Protein AF-A0A8T4ZQQ3-F1 (afdb_monomer_lite)

Sequence (362 aa):
TYKFKYIPIGGVGSDAELHNLTLEWLNQSLVKEERLPKEPTVIFSHHPIWINYIDAFSGEECEKIHAVIRKNLGSEVVANFAGHVHKNKISKEPWFTVVTTDAIYATAENIIRIVKVDAKTKNIDYSTLESVEWEGYSIPYKEYAGSSLAVLQSPGELRIYDEQDRVTGWVNGALRNEIPDSTIYENTIFLLNIRGPYKYEVKGISGGYYILIIANFTRAGDSIAAFTASNITTTENSAHQYIVDWATLSQGEEGVSVKVDSDGDGFFEHVFTSDSELTQSEFLTFTSESEFSALWINLLTILIALAAVIVLTITFIRRKQKVNSSLPWRKLRISVSRISGRLIPKYQASSRLLRFLRERST

Radius of gyration: 37.42 Å; chains: 1; bounding box: 65×75×124 Å

pLDDT: mean 80.8, std 18.41, range [38.12, 98.62]

Structure (mmCIF, N/CA/C/O backbone):
data_AF-A0A8T4ZQQ3-F1
#
_entry.id   AF-A0A8T4ZQQ3-F1
#
loop_
_atom_site.group_PDB
_atom_site.id
_atom_site.type_symbol
_atom_site.label_atom_id
_atom_site.label_alt_id
_atom_site.label_comp_id
_atom_site.label_asym_id
_atom_site.label_entity_id
_atom_site.label_seq_id
_atom_site.pdbx_PDB_ins_code
_atom_site.Cartn_x
_atom_site.Cartn_y
_atom_site.Cartn_z
_atom_site.occupancy
_atom_site.B_iso_or_equiv
_atom_site.auth_seq_id
_atom_site.auth_comp_id
_atom_site.auth_asym_id
_atom_site.auth_atom_id
_atom_site.pdbx_PDB_model_num
ATOM 1 N N . THR A 1 1 ? -29.513 -0.367 20.712 1.00 58.06 1 THR A N 1
ATOM 2 C CA . THR A 1 1 ? -28.688 -0.406 19.491 1.00 58.06 1 THR A CA 1
ATOM 3 C C . THR A 1 1 ? -28.059 0.954 19.298 1.00 58.06 1 THR A C 1
ATOM 5 O O . THR A 1 1 ? -28.744 1.936 19.556 1.00 58.06 1 THR A O 1
ATOM 8 N N . TYR A 1 2 ? -26.772 1.017 18.949 1.00 60.75 2 TYR A N 1
ATOM 9 C CA . TYR A 1 2 ? -26.073 2.275 18.664 1.00 60.75 2 TYR A CA 1
ATOM 10 C C . TYR A 1 2 ? -25.994 2.496 17.156 1.00 60.75 2 TYR A C 1
ATOM 12 O O . TYR A 1 2 ? -25.765 1.544 16.410 1.00 60.75 2 TYR A O 1
ATOM 20 N N . LYS A 1 3 ? -26.131 3.751 16.722 1.00 70.56 3 LYS A N 1
ATOM 21 C CA . LYS A 1 3 ? -25.836 4.162 15.348 1.00 70.56 3 LYS A CA 1
ATOM 22 C C . LYS A 1 3 ? -24.428 4.744 15.306 1.00 70.56 3 LYS A C 1
ATOM 24 O O . LYS A 1 3 ? -24.147 5.724 15.993 1.00 70.56 3 LYS A O 1
ATOM 29 N N . PHE A 1 4 ? -23.554 4.155 14.500 1.00 74.12 4 PHE A N 1
ATOM 30 C CA . PHE A 1 4 ? -22.197 4.655 14.302 1.00 74.12 4 PHE A CA 1
ATOM 31 C C . PHE A 1 4 ? -22.128 5.477 13.018 1.00 74.12 4 PHE A C 1
ATOM 33 O O . PHE A 1 4 ? -22.706 5.100 11.994 1.00 74.12 4 PHE A O 1
ATOM 40 N N . LYS A 1 5 ? -21.462 6.629 13.082 1.00 75.19 5 LYS A N 1
ATOM 41 C CA . LYS A 1 5 ? -21.311 7.545 11.950 1.00 75.19 5 LYS A CA 1
ATOM 42 C C . LYS A 1 5 ? -19.869 7.991 11.838 1.00 75.19 5 LYS A C 1
ATOM 44 O O . LYS A 1 5 ? -19.295 8.402 12.833 1.00 75.19 5 LYS A O 1
ATOM 49 N N . TYR A 1 6 ? -19.312 7.919 10.637 1.00 69.56 6 TYR A N 1
ATOM 50 C CA . TYR A 1 6 ? -17.972 8.404 10.339 1.00 69.56 6 TYR A CA 1
ATOM 51 C C . TYR A 1 6 ? -18.067 9.693 9.524 1.00 69.56 6 TYR A C 1
ATOM 53 O O . TYR A 1 6 ? -18.812 9.737 8.547 1.00 69.56 6 TYR A O 1
ATOM 61 N N . ILE A 1 7 ? -17.345 10.731 9.940 1.00 67.50 7 ILE A N 1
ATOM 62 C CA . ILE A 1 7 ? -17.236 11.992 9.207 1.00 67.50 7 ILE A CA 1
ATOM 63 C C . ILE A 1 7 ? -15.912 11.966 8.434 1.00 67.50 7 ILE A C 1
ATOM 65 O O . ILE A 1 7 ? -14.858 12.046 9.071 1.00 67.50 7 ILE A O 1
ATOM 69 N N . PRO A 1 8 ? -15.937 11.860 7.092 1.00 48.47 8 PRO A N 1
ATOM 70 C CA . PRO A 1 8 ? -14.737 12.051 6.292 1.00 48.47 8 PRO A CA 1
ATOM 71 C C . PRO A 1 8 ? -14.312 13.522 6.363 1.00 48.47 8 PRO A C 1
ATOM 73 O O . PRO A 1 8 ? -15.148 14.421 6.252 1.00 48.47 8 PRO A O 1
ATOM 76 N N . ILE A 1 9 ? -13.017 13.763 6.553 1.00 57.81 9 ILE A N 1
ATOM 77 C CA . ILE A 1 9 ? -12.435 15.107 6.645 1.00 57.81 9 ILE A CA 1
ATOM 78 C C . ILE A 1 9 ? -11.335 15.224 5.589 1.00 57.81 9 ILE A C 1
ATOM 80 O O . ILE A 1 9 ? -10.589 14.269 5.377 1.00 57.81 9 ILE A O 1
ATOM 84 N N . GLY A 1 10 ? -11.251 16.382 4.933 1.00 41.31 10 GLY A N 1
ATOM 85 C CA . GLY A 1 10 ? -10.102 16.782 4.123 1.00 41.31 10 GLY A CA 1
ATOM 86 C C . GLY A 1 10 ? -9.292 17.846 4.866 1.00 41.31 10 GLY A C 1
ATOM 87 O O . GLY A 1 10 ? -9.874 18.788 5.396 1.00 41.31 10 GLY A O 1
ATOM 88 N N . GLY A 1 11 ? -7.969 17.690 4.912 1.00 49.59 11 GLY A N 1
ATOM 89 C CA . GLY A 1 11 ? -7.049 18.601 5.605 1.00 49.59 11 GLY A CA 1
ATOM 90 C C . GLY A 1 11 ? -6.224 17.893 6.683 1.00 49.59 11 GLY A C 1
ATOM 91 O O . GLY A 1 11 ? -6.722 17.017 7.380 1.00 49.59 11 GLY A O 1
ATOM 92 N N . VAL A 1 12 ? -4.943 18.254 6.791 1.00 50.31 12 VAL A N 1
ATOM 93 C CA . VAL A 1 12 ? -3.960 17.677 7.738 1.00 50.31 12 VAL A CA 1
ATOM 94 C C . VAL A 1 12 ? -3.552 18.662 8.851 1.00 50.31 12 VAL A C 1
ATOM 96 O O . VAL A 1 12 ? -2.617 18.390 9.598 1.00 50.31 12 VAL A O 1
ATOM 99 N N . GLY A 1 13 ? -4.242 19.803 8.985 1.00 59.94 13 GLY A N 1
ATOM 100 C CA . GLY A 1 13 ? -3.901 20.885 9.926 1.00 59.94 13 GLY A CA 1
ATOM 101 C C . GLY A 1 13 ? -5.043 21.298 10.864 1.00 59.94 13 GLY A C 1
ATOM 102 O O . GLY A 1 13 ? -6.167 20.833 10.713 1.00 59.94 13 GLY A O 1
ATOM 103 N N . SER A 1 14 ? -4.756 22.208 11.802 1.00 58.28 14 SER A N 1
ATOM 104 C CA . SER A 1 14 ? -5.631 22.691 12.895 1.00 58.28 14 SER A CA 1
ATOM 105 C C . SER A 1 14 ? -6.883 23.482 12.477 1.00 58.28 14 SER A C 1
ATOM 107 O O . SER A 1 14 ? -7.575 24.017 13.336 1.00 58.28 14 SER A O 1
ATOM 109 N N . ASP A 1 15 ? -7.171 23.549 11.178 1.00 65.44 15 ASP A N 1
ATOM 110 C CA . ASP A 1 15 ? -8.279 24.297 10.583 1.00 65.44 15 ASP A CA 1
ATOM 111 C C . ASP A 1 15 ? -9.060 23.390 9.626 1.00 65.44 15 ASP A C 1
ATOM 113 O O . ASP A 1 15 ? -9.265 23.705 8.454 1.00 65.44 15 ASP A O 1
ATOM 117 N N . ALA A 1 16 ? -9.448 22.205 10.100 1.00 77.12 16 AL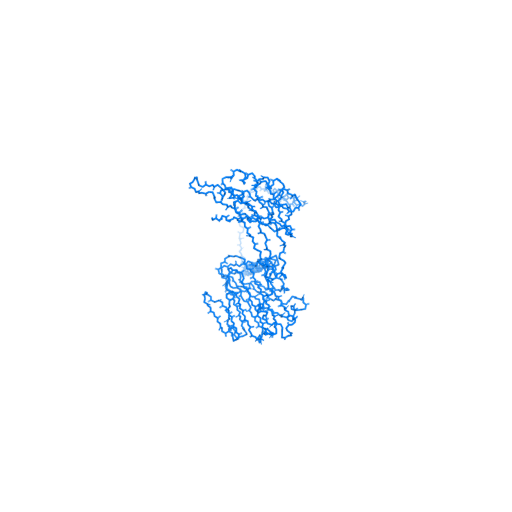A A N 1
ATOM 118 C CA . ALA A 1 16 ? -10.274 21.319 9.293 1.00 77.12 16 ALA A CA 1
ATOM 119 C C . ALA A 1 16 ? -11.602 22.002 8.936 1.00 77.12 16 ALA A C 1
ATOM 121 O O . ALA A 1 16 ? -12.257 22.608 9.788 1.00 77.12 16 ALA A O 1
ATOM 122 N N . GLU A 1 17 ? -12.018 21.848 7.682 1.00 82.75 17 GLU A N 1
ATOM 123 C CA . GLU A 1 17 ? -13.309 22.306 7.175 1.00 82.75 17 GLU A CA 1
ATOM 124 C C . GLU A 1 17 ? -14.116 21.094 6.693 1.00 82.75 17 GLU A C 1
ATOM 126 O O . GLU A 1 17 ? -13.579 20.218 6.004 1.00 82.75 17 GLU A O 1
ATOM 131 N N . LEU A 1 18 ? -15.410 21.001 7.035 1.00 82.38 18 LEU A N 1
ATOM 132 C CA . LEU A 1 18 ? -16.270 20.028 6.366 1.00 82.38 18 LEU A CA 1
ATOM 133 C C . LEU A 1 18 ? -16.725 20.603 5.035 1.00 82.38 18 LEU A C 1
ATOM 135 O O . LEU A 1 18 ? -17.280 21.695 4.940 1.00 82.38 18 LEU A O 1
ATOM 139 N N . HIS A 1 19 ? -16.623 19.780 3.999 1.00 86.38 19 HIS A N 1
ATOM 140 C CA . HIS A 1 19 ? -17.328 20.058 2.763 1.00 86.38 19 HIS A CA 1
ATOM 141 C C . HIS A 1 19 ? -18.848 20.106 3.016 1.00 86.38 19 HIS A C 1
ATOM 143 O O . HIS A 1 19 ? -19.396 19.253 3.722 1.00 86.38 19 HIS A O 1
ATOM 149 N N . ASN A 1 20 ? -19.556 21.049 2.384 1.00 88.44 20 ASN A N 1
ATOM 150 C CA . ASN A 1 20 ? -21.005 21.239 2.568 1.00 88.44 20 ASN A CA 1
ATOM 151 C C . ASN A 1 20 ? -21.822 19.952 2.348 1.00 88.44 20 ASN A C 1
ATOM 153 O O . ASN A 1 20 ? -22.783 19.698 3.071 1.00 88.44 20 ASN A O 1
ATOM 157 N N . LEU A 1 21 ? -21.412 19.107 1.393 1.00 82.06 21 LEU A N 1
ATOM 158 C CA . LEU A 1 21 ? -22.050 17.804 1.146 1.00 82.06 21 LEU A CA 1
ATOM 159 C C . LEU A 1 21 ? -21.930 16.851 2.346 1.00 82.06 21 LEU A C 1
ATOM 161 O O . LEU A 1 21 ? -22.871 16.119 2.645 1.00 82.06 21 LEU A O 1
ATOM 165 N N . THR A 1 22 ? -20.804 16.873 3.064 1.00 82.94 22 THR A N 1
ATOM 166 C CA . THR A 1 22 ? -20.605 16.066 4.277 1.00 82.94 22 THR A CA 1
ATOM 167 C C . THR A 1 22 ? -21.492 16.571 5.412 1.00 82.94 22 THR A C 1
ATOM 169 O O . THR A 1 22 ? -22.083 15.772 6.139 1.00 82.94 22 THR A O 1
ATOM 172 N N . LEU A 1 23 ? -21.638 17.893 5.541 1.00 88.81 23 LEU A N 1
ATOM 173 C CA . LEU A 1 23 ? -22.525 18.504 6.528 1.00 88.81 23 LEU A CA 1
ATOM 174 C C . LEU A 1 23 ? -24.004 18.182 6.242 1.00 88.81 23 LEU A C 1
ATOM 176 O O . LEU A 1 23 ? -24.761 17.846 7.157 1.00 88.81 23 LEU A O 1
ATOM 180 N N . GLU A 1 24 ? -24.413 18.222 4.972 1.00 88.81 24 GLU A N 1
ATOM 181 C CA . GLU A 1 24 ? -25.754 17.820 4.543 1.00 88.81 24 GLU A CA 1
ATOM 182 C C . GLU A 1 24 ? -26.006 16.331 4.804 1.00 88.81 24 GLU A C 1
ATOM 184 O O . GLU A 1 24 ? -27.034 15.971 5.386 1.00 88.81 24 GLU A O 1
ATOM 189 N N . TRP A 1 25 ? -25.048 15.469 4.457 1.00 89.19 25 TRP A N 1
ATOM 190 C CA . TRP A 1 25 ? -25.111 14.041 4.755 1.00 89.19 25 TRP A CA 1
ATOM 191 C C . TRP A 1 25 ? -25.224 13.769 6.259 1.00 89.19 25 TRP A C 1
ATOM 193 O O . TRP A 1 25 ? -26.015 12.916 6.673 1.00 89.19 25 TRP A O 1
ATOM 203 N N . LEU A 1 26 ? -24.469 14.495 7.092 1.00 88.06 26 LEU A N 1
ATOM 204 C CA . LEU A 1 26 ? -24.541 14.372 8.546 1.00 88.06 26 LEU A CA 1
ATOM 205 C C . LEU A 1 26 ? -25.942 14.744 9.034 1.00 88.06 26 LEU A C 1
ATOM 207 O O . LEU A 1 26 ? -26.544 13.992 9.799 1.00 88.06 26 LEU A O 1
ATOM 211 N N . ASN A 1 27 ? -26.493 15.856 8.541 1.00 90.44 27 ASN A N 1
ATOM 212 C CA . ASN A 1 27 ? -27.854 16.275 8.850 1.00 90.44 27 ASN A CA 1
ATOM 213 C C . ASN A 1 27 ? -28.866 15.184 8.472 1.00 90.44 27 ASN A C 1
ATOM 215 O O . ASN A 1 27 ? -29.603 14.725 9.339 1.00 90.44 27 ASN A O 1
ATOM 219 N N . GLN A 1 28 ? -28.847 14.692 7.232 1.00 86.38 28 GLN A N 1
ATOM 220 C CA . GLN A 1 28 ? -29.736 13.612 6.780 1.00 86.38 28 GLN A CA 1
ATOM 221 C C . GLN A 1 28 ? -29.555 12.320 7.597 1.00 86.38 28 GLN A C 1
ATOM 223 O O . GLN A 1 28 ? -30.522 11.633 7.911 1.00 86.38 28 GLN A O 1
ATOM 228 N N . SER A 1 29 ? -28.323 12.004 8.004 1.00 82.94 29 SER A N 1
ATOM 229 C CA . SER A 1 29 ? -28.003 10.830 8.821 1.00 82.94 29 SER A CA 1
ATOM 230 C C . SER A 1 29 ? -28.525 10.906 10.256 1.00 82.94 29 SER A C 1
ATOM 232 O O . SER A 1 29 ? -28.706 9.848 10.878 1.00 82.94 29 SER A O 1
ATOM 234 N N . LEU A 1 30 ? -28.713 12.117 10.786 1.00 86.06 30 LEU A N 1
ATOM 235 C CA . LEU A 1 30 ? -29.239 12.380 12.127 1.00 86.06 30 LEU A CA 1
ATOM 236 C C . LEU A 1 30 ? -30.755 12.631 12.127 1.00 86.06 30 LEU A C 1
ATOM 238 O O . LEU A 1 30 ? -31.408 12.376 13.143 1.00 86.06 30 LEU A O 1
ATOM 242 N N . VAL A 1 31 ? -31.326 13.076 11.001 1.00 84.56 31 VAL A N 1
ATOM 243 C CA . VAL A 1 31 ? -32.780 13.144 10.803 1.00 84.56 31 VAL A CA 1
ATOM 244 C C . VAL A 1 31 ? -33.371 11.743 10.986 1.00 84.56 31 VAL A C 1
ATOM 246 O O . VAL A 1 31 ? -32.886 10.752 10.440 1.00 84.56 31 VAL A O 1
ATOM 249 N N . LYS A 1 32 ? -34.419 11.654 11.807 1.00 65.56 32 LYS A N 1
ATOM 250 C CA . LYS A 1 32 ? -35.142 10.407 12.069 1.00 65.56 32 LYS A CA 1
ATOM 251 C C . LYS A 1 32 ? -36.349 10.284 11.159 1.00 65.56 32 LYS A C 1
ATOM 253 O O . LYS A 1 32 ? -37.046 11.264 10.920 1.00 65.56 32 LYS A O 1
ATOM 258 N N . GLU A 1 33 ? -36.658 9.053 10.778 1.00 66.81 33 GLU A N 1
ATOM 259 C CA . GLU A 1 33 ? -38.029 8.691 10.437 1.00 66.81 33 GLU A CA 1
ATOM 260 C C . GLU A 1 33 ? -38.861 8.708 11.730 1.00 66.81 33 GLU A C 1
ATOM 262 O O . GLU A 1 33 ? -38.467 8.104 12.731 1.00 66.81 33 GLU A O 1
ATOM 267 N N . GLU A 1 34 ? -40.001 9.406 11.730 1.00 66.69 34 GLU A N 1
ATOM 268 C CA . GLU A 1 34 ? -40.837 9.705 12.914 1.00 66.69 34 GLU A CA 1
ATOM 269 C C . GLU A 1 34 ? -41.305 8.481 13.731 1.00 66.69 34 GLU A C 1
ATOM 271 O O . GLU A 1 34 ? -41.885 8.640 14.803 1.00 66.69 34 GLU A O 1
ATOM 276 N N . ARG A 1 35 ? -41.072 7.252 13.254 1.00 54.69 35 ARG A N 1
ATOM 277 C CA . ARG A 1 35 ? -41.647 6.016 13.807 1.00 54.69 35 ARG A CA 1
ATOM 278 C C . ARG A 1 35 ? -40.688 5.136 14.608 1.00 54.69 35 ARG A C 1
ATOM 280 O O . ARG A 1 35 ? -41.148 4.144 15.168 1.00 54.69 35 ARG A O 1
ATOM 287 N N . LEU A 1 36 ? -39.395 5.460 14.689 1.00 65.06 36 LEU A N 1
ATOM 288 C CA . LEU A 1 36 ? -38.424 4.614 15.397 1.00 65.06 36 LEU A CA 1
ATOM 289 C C . LEU A 1 36 ? -38.035 5.174 16.778 1.00 65.06 36 LEU A C 1
ATOM 291 O O . LEU A 1 36 ? -37.874 6.390 16.935 1.00 65.06 36 LEU A O 1
ATOM 295 N N . PRO A 1 37 ? -37.868 4.301 17.797 1.00 68.62 37 PRO A N 1
ATOM 296 C CA . PRO A 1 37 ? -37.418 4.703 19.125 1.00 68.62 37 PRO A CA 1
ATOM 297 C C . PRO A 1 37 ? -36.063 5.403 19.053 1.00 68.62 37 PRO A C 1
ATOM 299 O O . PRO A 1 37 ? -35.274 5.202 18.124 1.00 68.62 37 PRO A O 1
ATOM 302 N N . LYS A 1 38 ? -35.788 6.281 20.026 1.00 72.88 38 LYS A N 1
ATOM 303 C CA . LYS A 1 38 ? -34.606 7.124 19.922 1.00 72.88 38 LYS A CA 1
ATOM 304 C C . LYS A 1 38 ? -33.320 6.315 20.092 1.00 72.88 38 LYS A C 1
ATOM 306 O O . LYS A 1 38 ? -32.971 5.953 21.204 1.00 72.88 38 LYS A O 1
ATOM 311 N N . GLU A 1 39 ? -32.607 6.084 18.992 1.00 79.12 39 GLU A N 1
ATOM 312 C CA . GLU A 1 39 ? -31.300 5.425 19.060 1.00 79.12 39 GLU A CA 1
ATOM 313 C C . GLU A 1 39 ? -30.178 6.406 19.443 1.00 79.12 39 GLU A C 1
ATOM 315 O O . GLU A 1 39 ? -30.101 7.496 18.851 1.00 79.12 39 GLU A O 1
ATOM 320 N N . PRO A 1 40 ? -29.305 6.030 20.397 1.00 85.69 40 PRO A N 1
ATOM 321 C CA . PRO A 1 40 ? -28.083 6.758 20.693 1.00 85.69 40 PRO A CA 1
ATOM 322 C C . PRO A 1 40 ? -27.094 6.657 19.527 1.00 85.69 40 PRO A C 1
ATOM 324 O O . PRO A 1 40 ? -26.903 5.595 18.930 1.00 85.69 40 PRO A O 1
ATOM 327 N N . THR A 1 41 ? -26.468 7.780 19.191 1.00 86.50 41 THR A N 1
ATOM 328 C CA . THR A 1 41 ? -25.544 7.914 18.060 1.00 86.50 41 THR A CA 1
ATOM 329 C C . THR A 1 41 ? -24.141 8.253 18.547 1.00 86.50 41 THR A C 1
ATOM 331 O O . THR A 1 41 ? -23.960 9.135 19.385 1.00 86.50 41 THR A O 1
ATOM 334 N N . VAL A 1 42 ? -23.146 7.564 18.000 1.00 88.44 42 VAL A N 1
ATOM 335 C CA . VAL A 1 42 ? -21.722 7.814 18.235 1.00 88.44 42 VAL A CA 1
ATOM 336 C C . VAL A 1 42 ? -21.091 8.271 16.924 1.00 88.44 42 VAL A C 1
ATOM 338 O O . VAL A 1 42 ? -21.277 7.631 15.885 1.00 88.44 42 VAL A O 1
ATOM 341 N N . ILE A 1 43 ? -20.356 9.379 16.971 1.00 89.31 43 ILE A N 1
ATOM 342 C CA . ILE A 1 43 ? -19.685 9.974 15.813 1.00 89.31 43 ILE A CA 1
ATOM 343 C C . ILE A 1 43 ? -18.185 9.687 15.893 1.00 89.31 43 ILE A C 1
ATOM 345 O O . ILE A 1 43 ? -17.564 9.949 16.914 1.00 89.31 43 ILE A O 1
ATOM 349 N N . PHE A 1 44 ? -17.589 9.220 14.807 1.00 89.62 44 PHE A N 1
ATOM 350 C CA . PHE A 1 44 ? -16.148 9.091 14.626 1.00 89.62 44 PHE A CA 1
ATOM 351 C C . PHE A 1 44 ? -15.668 10.146 13.636 1.00 89.62 44 PHE A C 1
ATOM 353 O O . PHE A 1 44 ? -16.261 10.322 12.570 1.00 89.62 44 PHE A O 1
ATOM 360 N N . SER A 1 45 ? -14.591 10.836 13.979 1.00 89.25 45 SER A N 1
ATOM 361 C CA . SER A 1 45 ? -13.961 11.859 13.144 1.00 89.25 45 SER A CA 1
ATOM 362 C C . SER A 1 45 ? -12.453 11.859 13.388 1.00 89.25 45 SER A C 1
ATOM 364 O O . SER A 1 45 ? -11.997 11.376 14.418 1.00 89.25 45 SER A O 1
ATOM 366 N N . HIS A 1 46 ? -11.646 12.378 12.459 1.00 88.69 46 HIS A N 1
ATOM 367 C CA . HIS A 1 46 ? -10.220 12.576 12.754 1.00 88.69 46 HIS A CA 1
ATOM 368 C C . HIS A 1 46 ? -10.033 13.732 13.753 1.00 88.69 46 HIS A C 1
ATOM 370 O O . HIS A 1 46 ? -9.419 13.539 14.802 1.00 88.69 46 HIS A O 1
ATOM 376 N N . HIS A 1 47 ? -10.642 14.890 13.471 1.00 88.69 47 HIS A N 1
ATOM 377 C CA . HIS A 1 47 ? -10.632 16.068 14.344 1.00 88.69 47 HIS A CA 1
ATOM 378 C C . HIS A 1 47 ? -11.745 15.998 15.402 1.00 88.69 47 HIS A C 1
ATOM 380 O O . HIS A 1 47 ? -12.854 15.549 15.084 1.00 88.69 47 HIS A O 1
ATOM 386 N N . PRO A 1 48 ? -11.494 16.438 16.648 1.00 91.44 48 PRO A N 1
ATOM 387 C CA . PRO A 1 48 ? -12.526 16.505 17.680 1.00 91.44 48 PRO A CA 1
ATOM 388 C C . PRO A 1 48 ? -13.567 17.587 17.387 1.00 91.44 48 PRO A C 1
ATOM 390 O O . PRO A 1 48 ? -13.232 18.685 16.955 1.00 91.44 48 PRO A O 1
ATOM 393 N N . ILE A 1 49 ? -14.836 17.303 17.684 1.00 91.75 49 ILE A N 1
ATOM 394 C CA . ILE A 1 49 ? -15.936 18.270 17.560 1.00 91.75 49 ILE A CA 1
ATOM 395 C C . ILE A 1 49 ? -16.083 19.029 18.887 1.00 91.75 49 ILE A C 1
ATOM 397 O O . ILE A 1 49 ? -16.976 18.743 19.681 1.00 91.75 49 ILE A O 1
ATOM 401 N N . TRP A 1 50 ? -15.172 19.964 19.158 1.00 88.50 50 TRP A N 1
ATOM 402 C CA . TRP A 1 50 ? -15.280 20.906 20.278 1.00 88.50 50 TRP A CA 1
ATOM 403 C C . TRP A 1 50 ? -14.889 22.319 19.856 1.00 88.50 50 TRP A C 1
ATOM 405 O O . TRP A 1 50 ? -14.168 22.520 18.879 1.00 88.50 50 TRP A O 1
ATOM 415 N N . ILE A 1 51 ? -15.338 23.323 20.602 1.00 74.44 51 ILE A N 1
ATOM 416 C CA . ILE A 1 51 ? -15.022 24.725 20.308 1.00 74.44 51 ILE A CA 1
ATOM 417 C C . ILE A 1 51 ? -13.630 25.037 20.878 1.00 74.44 51 ILE A C 1
ATOM 419 O O . ILE A 1 51 ? -13.494 25.613 21.956 1.00 74.44 51 ILE A O 1
ATOM 423 N N . ASN A 1 52 ? -12.577 24.609 20.181 1.00 72.12 52 ASN A N 1
ATOM 424 C CA . ASN A 1 52 ? -11.206 25.035 20.457 1.00 72.12 52 ASN A CA 1
ATOM 425 C C . ASN A 1 52 ? -10.420 25.160 19.147 1.00 72.12 52 ASN A C 1
ATOM 427 O O . ASN A 1 52 ? -10.182 24.163 18.473 1.00 72.12 52 ASN A O 1
ATOM 431 N N . TYR A 1 53 ? -10.005 26.387 18.835 1.00 58.91 53 TYR A N 1
ATOM 432 C CA . TYR A 1 53 ? -9.420 26.794 17.555 1.00 58.91 53 TYR A CA 1
ATOM 433 C C . TYR A 1 53 ? -8.026 26.226 17.267 1.00 58.91 53 TYR A C 1
ATOM 435 O O . TYR A 1 53 ? -7.559 26.347 16.147 1.00 58.91 53 TYR A O 1
ATOM 443 N N . ILE A 1 54 ? -7.330 25.672 18.261 1.00 64.69 54 ILE A N 1
ATOM 444 C CA . ILE A 1 54 ? -5.907 25.326 18.103 1.00 64.69 54 ILE A CA 1
ATOM 445 C C . ILE A 1 54 ? -5.710 23.864 17.667 1.00 64.69 54 ILE A C 1
ATOM 447 O O . ILE A 1 54 ? -4.695 23.540 17.062 1.00 64.69 54 ILE A O 1
ATOM 451 N N . ASP A 1 55 ? -6.690 22.988 17.911 1.00 69.44 55 ASP A N 1
ATOM 452 C CA . ASP A 1 55 ? -6.473 21.534 17.875 1.00 69.44 55 ASP A CA 1
ATOM 453 C C . ASP A 1 55 ? -7.540 20.763 17.064 1.00 69.44 55 ASP A C 1
ATOM 455 O O . ASP A 1 55 ? -7.740 19.568 17.297 1.00 69.44 55 ASP A O 1
ATOM 459 N N . ALA A 1 56 ? -8.339 21.422 16.212 1.00 79.88 56 ALA A N 1
ATOM 460 C CA . ALA A 1 56 ? -9.597 20.830 15.738 1.00 79.88 56 ALA A CA 1
ATOM 461 C C . ALA A 1 56 ? -10.140 21.424 14.419 1.00 79.88 56 ALA A C 1
ATOM 463 O O . ALA A 1 56 ? -9.391 21.708 13.492 1.00 79.88 56 ALA A O 1
ATOM 464 N N . PHE A 1 57 ? -11.468 21.516 14.315 1.00 82.62 57 PHE A N 1
ATOM 465 C CA . PHE A 1 57 ? -12.156 22.352 13.338 1.00 82.62 57 PHE A CA 1
ATOM 466 C C . PHE A 1 57 ? -12.031 23.827 13.730 1.00 82.62 57 PHE A C 1
ATOM 468 O O . PHE A 1 57 ? -11.956 24.154 14.922 1.00 82.62 57 PHE A O 1
ATOM 475 N N . SER A 1 58 ? -12.119 24.724 12.744 1.00 83.88 58 SER A N 1
ATOM 476 C CA . SER A 1 58 ? -12.302 26.146 13.039 1.00 83.88 58 SER A CA 1
ATOM 477 C C . SER A 1 58 ? -13.569 26.343 13.887 1.00 83.88 58 SER A C 1
ATOM 479 O O . SER A 1 58 ? -14.530 25.576 13.792 1.00 83.88 58 SER A O 1
ATOM 481 N N . GLY A 1 59 ? -13.609 27.366 14.743 1.00 84.69 59 GLY A N 1
ATOM 482 C CA . GLY A 1 59 ? -14.784 27.589 15.594 1.00 84.69 59 GLY A CA 1
ATOM 483 C C . GLY A 1 59 ? -16.067 27.863 14.802 1.00 84.69 59 GLY A C 1
ATOM 484 O O . GLY A 1 59 ? -17.139 27.446 15.235 1.00 84.69 59 GLY A O 1
ATOM 485 N N . GLU A 1 60 ? -15.963 28.485 13.622 1.00 88.56 60 GLU A N 1
ATOM 486 C CA . GLU A 1 60 ? -17.100 28.639 12.706 1.00 88.56 60 GLU A CA 1
ATOM 487 C C . GLU A 1 60 ? -17.606 27.274 12.228 1.00 88.56 60 GLU A C 1
ATOM 489 O O . GLU A 1 60 ? -18.810 27.007 12.245 1.00 88.56 60 GLU A O 1
ATOM 494 N N . GLU A 1 61 ? -16.692 26.386 11.844 1.00 89.00 61 GLU A N 1
ATOM 495 C CA . GLU A 1 61 ? -17.049 25.064 11.352 1.00 89.00 61 GLU A CA 1
ATOM 496 C C . GLU A 1 61 ? -17.631 24.179 12.461 1.00 89.00 61 GLU A C 1
ATOM 498 O O . GLU A 1 61 ? -18.668 23.538 12.275 1.00 89.00 61 GLU A O 1
ATOM 503 N N . CYS A 1 62 ? -17.053 24.226 13.661 1.00 89.00 62 CYS A N 1
ATOM 504 C CA . CYS A 1 62 ? -17.616 23.571 14.838 1.00 89.00 62 CYS A CA 1
ATOM 505 C C . CYS A 1 62 ? -19.043 24.050 15.137 1.00 89.00 62 CYS A C 1
ATOM 507 O O . CYS A 1 62 ? -19.910 23.228 15.438 1.00 89.00 62 CYS A O 1
ATOM 509 N N . GLU A 1 63 ? -19.336 25.346 14.989 1.00 90.62 63 GLU A N 1
ATOM 510 C CA . GLU A 1 63 ? -20.701 25.858 15.143 1.00 90.62 63 GLU A CA 1
ATOM 511 C C . GLU A 1 63 ? -21.662 25.331 14.070 1.00 90.62 63 GLU A C 1
ATOM 513 O O . GLU A 1 63 ? -22.816 25.033 14.395 1.00 90.62 63 GLU A O 1
ATOM 518 N N . LYS A 1 64 ? -21.216 25.134 12.820 1.00 92.81 64 LYS A N 1
ATOM 519 C CA . LYS A 1 64 ? -22.035 24.495 11.771 1.00 92.81 64 LYS A CA 1
ATOM 520 C C . LYS A 1 64 ? -22.364 23.045 12.129 1.00 92.81 64 LYS A C 1
ATOM 522 O O . LYS A 1 64 ? -23.532 22.648 12.070 1.00 92.81 64 LYS A O 1
ATOM 527 N N . ILE A 1 65 ? -21.373 22.269 12.574 1.00 91.69 65 ILE A N 1
ATOM 528 C CA . ILE A 1 65 ? -21.572 20.881 13.024 1.00 91.69 65 ILE A CA 1
ATOM 529 C C . ILE A 1 65 ? -22.511 20.849 14.240 1.00 91.69 65 ILE A C 1
ATOM 531 O O . ILE A 1 65 ? -23.489 20.096 14.262 1.00 91.69 65 ILE A O 1
ATOM 535 N N . HIS A 1 66 ? -22.276 21.711 15.234 1.00 90.88 66 HIS A N 1
ATOM 536 C CA . HIS A 1 66 ? -23.135 21.856 16.409 1.00 90.88 66 HIS A CA 1
ATOM 537 C C . HIS A 1 66 ? -24.558 22.260 16.031 1.00 90.88 66 HIS A C 1
ATOM 539 O O . HIS A 1 66 ? -25.513 21.760 16.622 1.00 90.88 66 HIS A O 1
ATOM 545 N N . ALA A 1 67 ? -24.744 23.145 15.052 1.00 92.38 67 ALA A N 1
ATOM 546 C CA . ALA A 1 67 ? -26.063 23.520 14.559 1.00 92.38 67 ALA A CA 1
ATOM 547 C C . ALA A 1 67 ? -26.799 22.316 13.958 1.00 92.38 67 ALA A C 1
ATOM 549 O O . ALA A 1 67 ? -27.976 22.122 14.261 1.00 92.38 67 ALA A O 1
ATOM 550 N N . VAL A 1 68 ? -26.117 21.462 13.189 1.00 91.56 68 VAL A N 1
ATOM 551 C CA . VAL A 1 68 ? -26.699 20.221 12.656 1.00 91.56 68 VAL A CA 1
ATOM 552 C C . VAL A 1 68 ? -27.071 19.244 13.774 1.00 91.56 68 VAL A C 1
ATOM 554 O O . VAL A 1 68 ? -28.193 18.732 13.786 1.00 91.56 68 VAL A O 1
ATOM 557 N N . ILE A 1 69 ? -26.188 19.022 14.751 1.00 90.00 69 ILE A N 1
ATOM 558 C CA . ILE A 1 69 ? -26.468 18.139 15.895 1.00 90.00 69 ILE A CA 1
ATOM 559 C C . ILE A 1 69 ? -27.650 18.682 16.721 1.00 90.00 69 ILE A C 1
ATOM 561 O O . ILE A 1 69 ? -28.580 17.937 17.035 1.00 90.00 69 ILE A O 1
ATOM 565 N N . ARG A 1 70 ? -27.679 19.994 17.004 1.00 87.75 70 ARG A N 1
ATOM 566 C CA . ARG A 1 70 ? -28.767 20.675 17.738 1.00 87.75 70 ARG A CA 1
ATOM 567 C C . ARG A 1 70 ? -30.091 20.688 16.977 1.00 87.75 70 ARG A C 1
ATOM 569 O O . ARG A 1 70 ? -31.154 20.559 17.573 1.00 87.75 70 ARG A O 1
ATOM 576 N N . LYS A 1 71 ? -30.066 20.846 15.657 1.00 88.38 71 LYS A N 1
ATOM 577 C CA . LYS A 1 71 ? -31.286 20.787 14.843 1.00 88.38 71 LYS A CA 1
ATOM 578 C C . LYS A 1 71 ? -31.913 19.393 14.897 1.00 88.38 71 LYS A C 1
ATOM 580 O O . LYS A 1 71 ? -33.132 19.261 14.863 1.00 88.38 71 LYS A O 1
ATOM 585 N N . ASN A 1 72 ? -31.080 18.367 15.053 1.00 82.25 72 ASN A N 1
ATOM 586 C CA . ASN A 1 72 ? -31.481 16.969 15.090 1.00 82.25 72 ASN A CA 1
ATOM 587 C C . ASN A 1 72 ? -31.414 16.370 16.501 1.00 82.25 72 ASN A C 1
ATOM 589 O O . ASN A 1 72 ? -31.087 15.194 16.642 1.00 82.25 72 ASN A O 1
ATOM 593 N N . LEU A 1 73 ? -31.807 17.122 17.541 1.00 62.81 73 LEU A N 1
ATOM 594 C CA . LEU A 1 73 ? -31.932 16.641 18.939 1.00 62.81 73 LEU A CA 1
ATOM 595 C C . LEU A 1 73 ? -32.867 15.422 19.104 1.00 62.81 73 LEU A C 1
ATOM 597 O O . LEU A 1 73 ? -32.968 14.825 20.180 1.00 62.81 73 LEU A O 1
ATOM 601 N N . GLY A 1 74 ? -33.580 15.041 18.040 1.00 58.66 74 GLY A N 1
ATOM 602 C CA . GLY A 1 74 ? -34.223 13.739 17.922 1.00 58.66 74 GLY A CA 1
ATOM 603 C C . GLY A 1 74 ? -33.222 12.584 17.997 1.00 58.66 74 GLY A C 1
ATOM 604 O O . GLY A 1 74 ? -33.531 11.590 18.650 1.00 58.66 74 GLY A O 1
ATOM 605 N N . SER A 1 75 ? -32.042 12.704 17.383 1.00 60.91 75 SER A N 1
ATOM 606 C CA . SER A 1 75 ? -30.892 11.799 17.515 1.00 60.91 75 SER A CA 1
ATOM 607 C C . SER A 1 75 ? -30.137 12.081 18.815 1.00 60.91 75 SER A C 1
ATOM 609 O O . SER A 1 75 ? -29.738 13.208 19.094 1.00 60.91 75 SER A O 1
ATOM 611 N N . GLU A 1 76 ? -29.987 11.065 19.659 1.00 83.75 76 GLU A N 1
ATOM 612 C CA . GLU A 1 76 ? -29.264 11.211 20.918 1.00 83.75 76 GLU A CA 1
ATOM 613 C C . GLU A 1 76 ? -27.777 11.011 20.629 1.00 83.75 76 GLU A C 1
ATOM 615 O O . GLU A 1 76 ? -27.245 9.919 20.801 1.00 83.75 76 GLU A O 1
ATOM 620 N N . VAL A 1 77 ? -27.105 12.032 20.092 1.00 87.75 77 VAL A N 1
ATOM 621 C CA . VAL A 1 77 ? -25.644 11.975 19.954 1.00 87.75 77 VAL A CA 1
ATOM 622 C C . VAL A 1 77 ? -25.058 11.906 21.362 1.00 87.75 77 VAL A C 1
ATOM 624 O O . VAL A 1 77 ? -25.252 12.815 22.165 1.00 87.75 77 VAL A O 1
ATOM 627 N N . VAL A 1 78 ? -24.400 10.794 21.682 1.00 90.31 78 VAL A N 1
ATOM 628 C CA . VAL A 1 78 ? -23.865 10.527 23.026 1.00 90.31 78 VAL A CA 1
ATOM 629 C C . VAL A 1 78 ? -22.366 10.782 23.104 1.00 90.31 78 VAL A C 1
ATOM 631 O O . VAL A 1 78 ? -21.877 11.218 24.147 1.00 90.31 78 VAL A O 1
ATOM 634 N N . ALA A 1 79 ? -21.643 10.547 22.005 1.00 91.12 79 ALA A N 1
ATOM 635 C CA . ALA A 1 79 ? -20.192 10.642 21.978 1.00 91.12 79 ALA A CA 1
ATOM 636 C C . ALA A 1 79 ? -19.634 11.039 20.603 1.00 91.12 79 ALA A C 1
ATOM 638 O O . ALA A 1 79 ? -20.198 10.661 19.572 1.00 91.12 79 ALA A O 1
ATOM 639 N N . ASN A 1 80 ? -18.488 11.721 20.606 1.00 92.69 80 ASN A N 1
ATOM 640 C CA . ASN A 1 80 ? -17.592 11.867 19.463 1.00 92.69 80 ASN A CA 1
ATOM 641 C C . ASN A 1 80 ? -16.219 11.264 19.796 1.00 92.69 80 ASN A C 1
ATOM 643 O O . ASN A 1 80 ? -15.631 11.640 20.802 1.00 92.69 80 ASN A O 1
ATOM 647 N N . PHE A 1 81 ? -15.712 10.359 18.962 1.00 91.38 81 PHE A N 1
ATOM 648 C CA . PHE A 1 81 ? -14.364 9.800 19.059 1.00 91.38 81 PHE A CA 1
ATOM 649 C C . PHE A 1 81 ? -13.455 10.428 18.015 1.00 91.38 81 PHE A C 1
ATOM 651 O O . PHE A 1 81 ? -13.785 10.391 16.827 1.00 91.38 81 PHE A O 1
ATOM 658 N N . ALA A 1 82 ? -12.320 10.962 18.465 1.00 90.69 82 ALA A N 1
ATOM 659 C CA . ALA A 1 82 ? -11.368 11.656 17.612 1.00 90.69 82 ALA A CA 1
ATOM 660 C C . ALA A 1 82 ? -9.896 11.380 17.957 1.00 90.69 82 ALA A C 1
ATOM 662 O O . ALA A 1 82 ? -9.559 10.918 19.045 1.00 90.69 82 ALA A O 1
A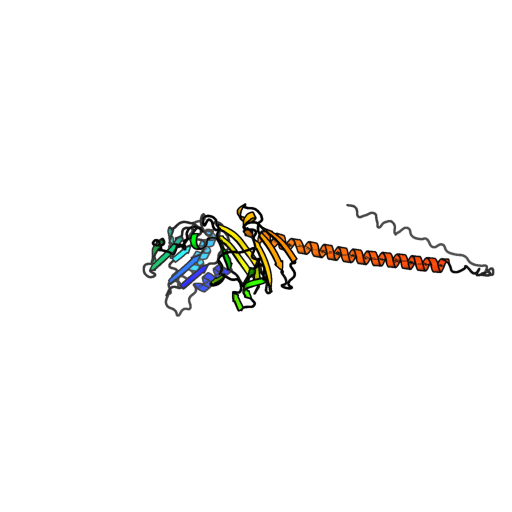TOM 663 N N . GLY A 1 83 ? -9.011 11.641 16.998 1.00 85.00 83 GLY A N 1
ATOM 664 C CA . GLY A 1 83 ? -7.559 11.556 17.149 1.00 85.00 83 GLY A CA 1
ATOM 665 C C . GLY A 1 83 ? -6.975 12.959 17.237 1.00 85.00 83 GLY A C 1
ATOM 666 O O . GLY A 1 83 ? -7.161 13.610 18.262 1.00 85.00 83 GLY A O 1
ATOM 667 N N . HIS A 1 84 ? -6.314 13.381 16.151 1.00 87.06 84 HIS A N 1
ATOM 668 C CA . HIS A 1 84 ? -5.699 14.678 15.797 1.00 87.06 84 HIS A CA 1
ATOM 669 C C . HIS A 1 84 ? -4.863 15.407 16.866 1.00 87.06 84 HIS A C 1
ATOM 671 O O . HIS A 1 84 ? -3.731 15.789 16.617 1.00 87.06 84 HIS A O 1
ATOM 677 N N . VAL A 1 85 ? -5.379 15.553 18.080 1.00 85.12 85 VAL A N 1
ATOM 678 C CA . VAL A 1 85 ? -4.747 16.218 19.231 1.00 85.12 85 VAL A CA 1
ATOM 679 C C . VAL A 1 85 ? -3.645 15.367 19.871 1.00 85.12 85 VAL A C 1
ATOM 681 O O . VAL A 1 85 ? -2.949 15.836 20.766 1.00 85.12 85 VAL A O 1
ATOM 684 N N . HIS A 1 86 ? -3.521 14.098 19.464 1.00 86.25 86 HIS A N 1
ATOM 685 C CA . HIS A 1 86 ? -2.519 13.142 19.960 1.00 86.25 86 HIS A CA 1
ATOM 686 C C . HIS A 1 86 ? -2.462 13.132 21.494 1.00 86.25 86 HIS A C 1
ATOM 688 O O . HIS A 1 86 ? -1.416 13.239 22.129 1.00 86.25 86 HIS A O 1
ATOM 694 N N . LYS A 1 87 ? -3.648 13.100 22.110 1.00 85.00 87 LYS A N 1
ATOM 695 C CA . LYS A 1 87 ? -3.792 13.113 23.560 1.00 85.00 87 LYS A CA 1
ATOM 696 C C . LYS A 1 87 ? -5.075 12.420 23.972 1.00 85.00 87 LYS A C 1
ATOM 698 O O . LYS A 1 87 ? -6.162 12.789 23.523 1.00 85.00 87 LYS A O 1
ATOM 703 N N . ASN A 1 88 ? -4.954 11.474 24.899 1.00 83.75 88 ASN A N 1
ATOM 704 C CA . ASN A 1 88 ? -6.107 10.888 25.573 1.00 83.75 88 ASN A CA 1
ATOM 705 C C . ASN A 1 88 ? -6.785 11.965 26.432 1.00 83.75 88 ASN A C 1
ATOM 707 O O . ASN A 1 88 ? -6.212 12.443 27.415 1.00 83.75 88 ASN A O 1
ATOM 711 N N . LYS A 1 89 ? -7.990 12.389 26.047 1.00 88.19 89 LYS A N 1
ATOM 712 C CA . LYS A 1 89 ? -8.749 13.412 26.775 1.00 88.19 89 LYS A CA 1
ATOM 713 C C . LYS A 1 89 ? -10.240 13.175 26.603 1.00 88.19 89 LYS A C 1
ATOM 715 O O . LYS A 1 89 ? -10.717 12.902 25.510 1.00 88.19 89 LYS A O 1
ATOM 720 N N . ILE A 1 90 ? -10.978 13.338 27.693 1.00 88.25 90 ILE A N 1
ATOM 721 C CA . ILE A 1 90 ? -12.439 13.363 27.680 1.00 88.25 90 ILE A CA 1
ATOM 722 C C . ILE A 1 90 ? -12.870 14.805 27.945 1.00 88.25 90 ILE A C 1
ATOM 724 O O . ILE A 1 90 ? -12.501 15.385 28.967 1.00 88.25 90 ILE A O 1
ATOM 728 N N . SER A 1 91 ? -13.633 15.388 27.025 1.00 89.50 91 SER A N 1
ATOM 729 C CA . SER A 1 91 ? -14.256 16.705 27.172 1.00 89.50 91 SER A CA 1
ATOM 730 C C . SER A 1 91 ? -15.772 16.560 27.174 1.00 89.50 91 SER A C 1
ATOM 732 O O . SER A 1 91 ? -16.328 15.785 26.398 1.00 89.50 91 SER A O 1
ATOM 734 N N . LYS A 1 92 ? -16.453 17.302 28.047 1.00 88.50 92 LYS A N 1
ATOM 735 C CA . LYS A 1 92 ? -17.917 17.325 28.093 1.00 88.50 92 LYS A CA 1
ATOM 736 C C . LYS A 1 92 ? -18.417 18.555 27.351 1.00 88.50 92 LYS A C 1
ATOM 738 O O . LYS A 1 92 ? -18.251 19.665 27.846 1.00 88.50 92 LYS A O 1
ATOM 743 N N . GLU A 1 93 ? -19.063 18.337 26.214 1.00 86.44 93 GLU A N 1
ATOM 744 C CA . GLU A 1 93 ? -19.868 19.364 25.560 1.00 86.44 93 GLU A CA 1
ATOM 745 C C . GLU A 1 93 ? -21.275 19.376 26.181 1.00 86.44 93 GLU A C 1
ATOM 747 O O . GLU A 1 93 ? -21.689 18.390 26.806 1.00 86.44 93 GLU A O 1
ATOM 752 N N . PRO A 1 94 ? -22.064 20.455 26.023 1.00 85.62 94 PRO A N 1
ATOM 753 C CA . PRO A 1 94 ? -23.386 20.543 26.647 1.00 85.62 94 PRO A CA 1
ATOM 754 C C . PRO A 1 94 ? -24.347 19.401 26.273 1.00 85.62 94 PRO A C 1
ATOM 756 O O . PRO A 1 94 ? -25.292 19.122 27.013 1.00 85.62 94 PRO A O 1
ATOM 759 N N . TRP A 1 95 ? -24.131 18.739 25.130 1.00 81.69 95 TRP A N 1
ATOM 760 C CA . TRP A 1 95 ? -25.070 17.756 24.574 1.00 81.69 95 TRP A CA 1
ATOM 761 C C . TRP A 1 95 ? -24.492 16.341 24.419 1.00 81.69 95 TRP A C 1
ATOM 763 O O . TRP A 1 95 ? -25.269 15.380 24.431 1.00 81.69 95 TRP A O 1
ATOM 773 N N . PHE A 1 96 ? -23.167 16.204 24.325 1.00 88.38 96 PHE A N 1
ATOM 774 C CA . PHE A 1 96 ? -22.457 14.939 24.115 1.00 88.38 96 PHE A CA 1
ATOM 775 C C . PHE A 1 96 ? -21.040 14.998 24.705 1.00 88.38 96 PHE A C 1
ATOM 777 O O . PHE A 1 96 ? -20.580 16.046 25.149 1.00 88.38 96 PHE A O 1
ATOM 784 N N . THR A 1 97 ? -20.343 13.866 24.726 1.00 90.19 97 THR A N 1
ATOM 785 C CA . THR A 1 97 ? -18.963 13.795 25.224 1.00 90.19 97 THR A CA 1
ATOM 786 C C . THR A 1 97 ? -17.986 13.616 24.066 1.00 90.19 97 THR A C 1
ATOM 788 O O . THR A 1 97 ? -18.200 12.768 23.206 1.00 90.19 97 THR A O 1
ATOM 791 N N . VAL A 1 98 ? -16.896 14.374 24.043 1.00 91.06 98 VAL A N 1
ATOM 792 C CA . VAL A 1 98 ? -15.795 14.188 23.091 1.00 91.06 98 VAL A CA 1
ATOM 793 C C . VAL A 1 98 ? -14.702 13.368 23.761 1.00 91.06 98 VAL A C 1
ATOM 795 O O . VAL A 1 98 ? -14.255 13.700 24.858 1.00 91.06 98 VAL A O 1
ATOM 798 N N . VAL A 1 99 ? -14.260 12.309 23.098 1.00 90.44 99 VAL A N 1
ATOM 799 C CA . VAL A 1 99 ? -13.154 11.456 23.519 1.00 90.44 99 VAL A CA 1
ATOM 800 C C . VAL A 1 99 ? -12.066 11.559 22.464 1.00 90.44 99 VAL A C 1
ATOM 802 O O . VAL A 1 99 ? -12.232 11.068 21.348 1.00 90.44 99 VAL A O 1
ATOM 805 N N . THR A 1 100 ? -10.957 12.202 22.813 1.00 89.81 100 THR A N 1
ATOM 806 C CA . THR A 1 100 ? -9.751 12.189 21.992 1.00 89.81 100 THR A CA 1
ATOM 807 C C . THR A 1 100 ? -8.780 11.140 22.468 1.00 89.81 100 THR A C 1
ATOM 809 O O . THR A 1 100 ? -8.822 10.670 23.608 1.00 89.81 100 THR A O 1
ATOM 812 N N . THR A 1 101 ? -7.906 10.772 21.554 1.00 84.25 101 THR A N 1
ATOM 813 C CA . THR A 1 101 ? -7.144 9.549 21.631 1.00 84.25 101 THR A CA 1
ATOM 814 C C . THR A 1 101 ? -5.726 9.847 21.155 1.00 84.25 101 THR A C 1
ATOM 816 O O . THR A 1 101 ? -5.543 10.608 20.204 1.00 84.25 101 THR A O 1
ATOM 819 N N . ASP A 1 102 ? -4.725 9.320 21.856 1.00 82.62 102 ASP A N 1
ATOM 820 C CA . ASP A 1 102 ? -3.318 9.542 21.512 1.00 82.62 102 ASP A CA 1
ATOM 821 C C . ASP A 1 102 ? -2.995 8.972 20.121 1.00 82.62 102 ASP A C 1
ATOM 823 O O . ASP A 1 102 ? -3.649 8.016 19.684 1.00 82.62 102 ASP A O 1
ATOM 827 N N . ALA A 1 103 ? -2.005 9.527 19.425 1.00 77.00 103 ALA A N 1
ATOM 828 C CA . ALA A 1 103 ? -1.549 8.936 18.176 1.00 77.00 103 ALA A CA 1
ATOM 829 C C . ALA A 1 103 ? -1.026 7.524 18.446 1.00 77.00 103 ALA A C 1
ATOM 831 O O . ALA A 1 103 ? -0.268 7.285 19.385 1.00 77.00 103 ALA A O 1
ATOM 832 N N . ILE A 1 104 ? -1.456 6.576 17.620 1.00 69.81 104 ILE A N 1
ATOM 833 C CA . ILE A 1 104 ? -0.827 5.261 17.572 1.00 69.81 104 ILE A CA 1
ATOM 834 C C . ILE A 1 104 ? 0.279 5.403 16.532 1.00 69.81 104 ILE A C 1
ATOM 836 O O . ILE A 1 104 ? 0.005 5.466 15.336 1.00 69.81 104 ILE A O 1
ATOM 840 N N . TYR A 1 105 ? 1.514 5.569 16.998 1.00 65.62 105 TYR A N 1
ATOM 841 C CA . TYR A 1 105 ? 2.679 5.588 16.117 1.00 65.62 105 TYR A CA 1
ATOM 842 C C . TYR A 1 105 ? 2.914 4.183 15.554 1.00 65.62 105 TYR A C 1
ATOM 844 O O . TYR A 1 105 ? 2.504 3.203 16.167 1.00 65.62 105 TYR A O 1
ATOM 852 N N . ALA A 1 106 ? 3.596 4.070 14.412 1.00 51.94 106 ALA A N 1
ATOM 853 C CA . ALA A 1 106 ? 3.857 2.784 13.753 1.00 51.94 106 ALA A CA 1
ATOM 854 C C . ALA A 1 106 ? 4.566 1.746 14.652 1.00 51.94 106 ALA A C 1
ATOM 856 O O . ALA A 1 106 ? 4.495 0.556 14.387 1.00 51.94 106 ALA A O 1
ATOM 857 N N . THR A 1 107 ? 5.213 2.186 15.735 1.00 51.59 107 THR A N 1
ATOM 858 C CA . THR A 1 107 ? 5.860 1.326 16.738 1.00 51.59 107 THR A CA 1
ATOM 859 C C . THR A 1 107 ? 4.918 0.820 17.835 1.00 51.59 107 THR A C 1
ATOM 861 O O . THR A 1 107 ? 5.302 -0.042 18.621 1.00 51.59 107 THR A O 1
ATOM 864 N N . ALA A 1 108 ? 3.698 1.350 17.925 1.00 54.31 108 ALA A N 1
ATOM 865 C CA . ALA A 1 108 ? 2.685 0.944 18.890 1.00 54.31 108 ALA A CA 1
ATOM 866 C C . ALA A 1 108 ? 1.859 -0.221 18.327 1.00 54.31 108 ALA A C 1
ATOM 868 O O . ALA A 1 108 ? 0.651 -0.113 18.104 1.00 54.31 108 ALA A O 1
ATOM 869 N N . GLU A 1 109 ? 2.529 -1.342 18.067 1.00 50.62 109 GLU A N 1
ATOM 870 C CA . GLU A 1 109 ? 1.854 -2.582 17.707 1.00 50.62 109 GLU A CA 1
ATOM 871 C C . GLU A 1 109 ? 0.966 -3.025 18.888 1.00 50.62 109 GLU A C 1
ATOM 873 O O . GLU A 1 109 ? 1.412 -3.081 20.033 1.00 50.62 109 GLU A O 1
ATOM 878 N N . ASN A 1 110 ? -0.302 -3.351 18.608 1.00 57.38 110 ASN A N 1
ATOM 879 C CA . ASN A 1 110 ? -1.237 -4.028 19.527 1.00 57.38 110 ASN A CA 1
ATOM 880 C C . ASN A 1 110 ? -1.945 -3.190 20.615 1.00 57.38 110 ASN A C 1
ATOM 882 O O . ASN A 1 110 ? -2.307 -3.725 21.664 1.00 57.38 110 ASN A O 1
ATOM 886 N N . ILE A 1 111 ? -2.245 -1.909 20.373 1.00 56.78 111 ILE A N 1
ATOM 887 C CA . ILE A 1 111 ? -3.136 -1.147 21.271 1.00 56.78 111 ILE A CA 1
ATOM 888 C C . ILE A 1 111 ? -4.607 -1.358 20.883 1.00 56.78 111 ILE A C 1
ATOM 890 O O . ILE A 1 111 ? -5.055 -0.889 19.835 1.00 56.78 111 ILE A O 1
ATOM 894 N N . ILE A 1 112 ? -5.396 -1.975 21.771 1.00 59.16 112 ILE A N 1
ATOM 895 C CA . ILE A 1 112 ? -6.863 -1.999 21.663 1.00 59.16 112 ILE A CA 1
ATOM 896 C C . ILE A 1 112 ? -7.439 -0.985 22.648 1.00 59.16 112 ILE A C 1
ATOM 898 O O . ILE A 1 112 ? -7.270 -1.085 23.862 1.00 59.16 112 ILE A O 1
ATOM 902 N N . ARG A 1 113 ? -8.178 -0.002 22.134 1.00 67.75 113 ARG A N 1
ATOM 903 C CA . ARG A 1 113 ? -8.903 0.963 22.968 1.00 67.75 113 ARG A CA 1
ATOM 904 C C . ARG A 1 113 ? -10.346 0.514 23.097 1.00 67.75 113 ARG A C 1
ATOM 906 O O . ARG A 1 113 ? -11.079 0.480 22.110 1.00 67.75 113 ARG A O 1
ATOM 913 N N . ILE A 1 114 ? -10.751 0.160 24.312 1.00 68.62 114 ILE A N 1
ATOM 914 C CA . ILE A 1 114 ? -12.134 -0.188 24.611 1.00 68.62 114 ILE A CA 1
ATOM 915 C C . ILE A 1 114 ? -12.802 1.047 25.177 1.00 68.62 114 ILE A C 1
ATOM 917 O O . ILE A 1 114 ? -12.373 1.612 26.182 1.00 68.62 114 ILE A O 1
ATOM 921 N N . VAL A 1 115 ? -13.896 1.448 24.537 1.00 70.00 115 VAL A N 1
ATOM 922 C CA . VAL A 1 115 ? -14.718 2.525 25.066 1.00 70.00 115 VAL A CA 1
ATOM 923 C C . VAL A 1 115 ? -16.122 2.032 25.317 1.00 70.00 115 VAL A C 1
ATOM 925 O O . VAL A 1 115 ? -16.837 1.606 24.411 1.00 70.00 115 VAL A O 1
ATOM 928 N N . LYS A 1 116 ? -16.519 2.103 26.583 1.00 74.38 116 LYS A N 1
ATOM 929 C CA . LYS A 1 116 ? -17.860 1.772 27.026 1.00 74.38 116 LYS A CA 1
ATOM 930 C C . LYS A 1 116 ? -18.656 3.060 27.145 1.00 74.38 116 LYS A C 1
ATOM 932 O O . LYS A 1 116 ? -18.389 3.902 27.996 1.00 74.38 116 LYS A O 1
ATOM 937 N N . VAL A 1 117 ? -19.669 3.183 26.299 1.00 73.69 117 VAL A N 1
ATOM 938 C CA . VAL A 1 117 ? -20.631 4.283 26.350 1.00 73.69 117 VAL A CA 1
ATOM 939 C C . VAL A 1 117 ? -21.910 3.762 26.995 1.00 73.69 117 VAL A C 1
ATOM 941 O O . VAL A 1 117 ? -22.503 2.794 26.514 1.00 73.69 117 VAL A O 1
ATOM 944 N N . ASP A 1 118 ? -22.335 4.383 28.091 1.00 74.81 118 ASP A N 1
ATOM 945 C CA . ASP A 1 118 ? -23.660 4.179 28.669 1.00 74.81 118 ASP A CA 1
ATOM 946 C C . ASP A 1 118 ? -24.599 5.260 28.131 1.00 74.81 118 ASP A C 1
ATOM 948 O O . ASP A 1 118 ? -24.521 6.422 28.523 1.00 74.81 118 ASP A O 1
ATOM 952 N N . ALA A 1 119 ? -25.506 4.876 27.233 1.00 67.12 119 ALA A N 1
ATOM 953 C CA . ALA A 1 119 ? -26.462 5.800 26.635 1.00 67.12 119 ALA A CA 1
ATOM 954 C C . ALA A 1 119 ? -27.385 6.482 27.659 1.00 67.12 119 ALA A C 1
ATOM 956 O O . ALA A 1 119 ? -27.749 7.635 27.467 1.00 67.12 119 ALA A O 1
ATOM 957 N N . LYS A 1 120 ? -27.755 5.808 28.756 1.00 72.12 120 LYS A N 1
ATOM 958 C CA . LYS A 1 120 ? -28.728 6.336 29.724 1.00 72.12 120 LYS A CA 1
ATOM 959 C C . LYS A 1 120 ? -28.104 7.384 30.633 1.00 72.12 120 LYS A C 1
ATOM 961 O O . LYS A 1 120 ? -28.739 8.386 30.951 1.00 72.12 120 LYS A O 1
ATOM 966 N N . THR A 1 121 ? -26.882 7.129 31.091 1.00 77.06 121 THR A N 1
ATOM 967 C CA . THR A 1 121 ? -26.167 8.047 31.990 1.00 77.06 121 THR A CA 1
ATOM 968 C C . THR A 1 121 ? -25.276 9.029 31.237 1.00 77.06 121 THR A C 1
ATOM 970 O O . THR A 1 121 ? -24.797 9.991 31.833 1.00 77.06 121 THR A O 1
ATOM 973 N N . LYS A 1 122 ? -25.057 8.792 29.936 1.00 71.19 122 LYS A N 1
ATOM 974 C CA . LYS A 1 122 ? -24.050 9.458 29.099 1.00 71.19 122 LYS A CA 1
ATOM 975 C C . LYS A 1 122 ? -22.634 9.360 29.671 1.00 71.19 122 LYS A C 1
ATOM 977 O O . LYS A 1 122 ? -21.761 10.146 29.306 1.00 71.19 122 LYS A O 1
ATOM 982 N N . ASN A 1 123 ? -22.401 8.404 30.569 1.00 75.94 123 ASN A N 1
ATOM 983 C CA . ASN A 1 123 ? -21.072 8.135 31.080 1.00 75.94 123 ASN A CA 1
ATOM 984 C C . ASN A 1 123 ? -20.275 7.392 30.014 1.00 75.94 123 ASN A C 1
ATOM 986 O O . ASN A 1 123 ? -20.759 6.437 29.399 1.00 75.94 123 ASN A O 1
ATOM 990 N N . ILE A 1 124 ? -19.043 7.842 29.820 1.00 73.50 124 ILE A N 1
ATOM 991 C CA . ILE A 1 124 ? -18.064 7.164 28.990 1.00 73.50 124 ILE A CA 1
ATOM 992 C C . ILE A 1 124 ? -16.973 6.657 29.914 1.00 73.50 124 ILE A C 1
ATOM 994 O O . ILE A 1 124 ? -16.345 7.444 30.620 1.00 73.50 124 ILE A O 1
ATOM 998 N N . ASP A 1 125 ? -16.782 5.348 29.899 1.00 76.31 125 ASP A N 1
ATOM 999 C CA . ASP A 1 125 ? -15.644 4.694 30.516 1.00 76.31 125 ASP A CA 1
ATOM 1000 C C . ASP A 1 125 ? -14.661 4.318 29.408 1.00 76.31 125 ASP A C 1
ATOM 1002 O O . ASP A 1 125 ? -15.033 3.701 28.404 1.00 76.31 125 ASP A O 1
ATOM 1006 N N . TYR A 1 126 ? -13.429 4.779 29.562 1.00 68.06 126 TYR A N 1
ATOM 1007 C CA . TYR A 1 126 ? -12.366 4.632 28.585 1.00 68.06 126 TYR A CA 1
ATOM 1008 C C . TYR A 1 126 ? -11.271 3.789 29.218 1.00 68.06 126 TYR A C 1
ATOM 1010 O O . TYR A 1 126 ? -10.685 4.186 30.227 1.00 68.06 126 TYR A O 1
ATOM 1018 N N . SER A 1 127 ? -10.968 2.655 28.598 1.00 70.88 127 SER A N 1
ATOM 1019 C CA . SER A 1 127 ? -9.824 1.839 28.961 1.00 70.88 127 SER A CA 1
ATOM 1020 C C . SER A 1 127 ? -8.954 1.595 27.737 1.00 70.88 127 SER A C 1
ATOM 1022 O O . SER A 1 127 ? -9.405 1.177 26.668 1.00 70.88 127 SER A O 1
ATOM 1024 N N . THR A 1 128 ? -7.665 1.865 27.895 1.00 61.09 128 THR A N 1
ATOM 1025 C CA . THR A 1 128 ? -6.667 1.326 26.982 1.00 61.09 128 THR A CA 1
ATOM 1026 C C . THR A 1 128 ? -6.368 -0.079 27.479 1.00 61.09 128 THR A C 1
ATOM 1028 O O . THR A 1 128 ? -5.866 -0.239 28.590 1.00 61.09 128 THR A O 1
ATOM 1031 N N . LEU A 1 129 ? -6.694 -1.095 26.684 1.00 54.81 129 LEU A N 1
ATOM 1032 C CA . LEU A 1 129 ? -6.004 -2.363 26.826 1.00 54.81 129 LEU A CA 1
ATOM 1033 C C . LEU A 1 129 ? -4.667 -2.170 26.123 1.00 54.81 129 LEU A C 1
ATOM 1035 O O . LEU A 1 129 ? -4.556 -2.296 24.902 1.00 54.81 129 LEU A O 1
ATOM 1039 N N . GLU A 1 130 ? -3.659 -1.804 26.908 1.00 51.22 130 GLU A N 1
ATOM 1040 C CA . GLU A 1 130 ? -2.301 -2.190 26.548 1.00 51.22 130 GLU A CA 1
ATOM 1041 C C . GLU A 1 130 ? -2.354 -3.705 26.389 1.00 51.22 130 GLU A C 1
ATOM 1043 O O . GLU A 1 130 ? -3.007 -4.375 27.200 1.00 51.22 130 GLU A O 1
ATOM 1048 N N . SER A 1 131 ? -1.788 -4.246 25.310 1.00 45.41 131 SER A N 1
ATOM 1049 C CA . SER A 1 131 ? -1.683 -5.691 25.191 1.00 45.41 131 SER A CA 1
ATOM 1050 C C . SER A 1 131 ? -1.106 -6.204 26.511 1.00 45.41 131 SER A C 1
ATOM 1052 O O . SER A 1 131 ? 0.042 -5.898 26.833 1.00 45.41 131 SER A O 1
ATOM 1054 N N . VAL A 1 132 ? -1.906 -6.950 27.291 1.00 43.22 132 VAL A N 1
ATOM 1055 C CA . VAL A 1 132 ? -1.360 -7.958 28.208 1.00 43.22 132 VAL A CA 1
ATOM 1056 C C . VAL A 1 132 ? -0.303 -8.627 27.370 1.00 43.22 132 VAL A C 1
ATOM 1058 O O . VAL A 1 132 ? -0.712 -9.046 26.285 1.00 43.22 132 VAL A O 1
ATOM 1061 N N . GLU A 1 133 ? 0.975 -8.594 27.790 1.00 41.44 133 GLU A N 1
ATOM 1062 C CA . GLU A 1 133 ? 2.087 -9.226 27.075 1.00 41.44 133 GLU A CA 1
ATOM 1063 C C . GLU A 1 133 ? 1.527 -10.483 26.447 1.00 41.44 133 GLU A C 1
ATOM 1065 O O . GLU A 1 133 ? 1.215 -11.467 27.123 1.00 41.44 133 GLU A O 1
ATOM 1070 N N . TRP A 1 134 ? 1.208 -10.375 25.160 1.00 38.94 134 TRP A N 1
ATOM 1071 C CA . TRP A 1 134 ? 0.717 -11.521 24.465 1.00 38.94 134 TRP A CA 1
ATOM 1072 C C . TRP A 1 134 ? 2.027 -12.293 24.430 1.00 38.94 134 TRP A C 1
ATOM 1074 O O . TRP A 1 134 ? 2.976 -11.868 23.778 1.00 38.94 134 TRP A O 1
ATOM 1084 N N . GLU A 1 135 ? 2.066 -13.451 25.078 1.00 41.31 135 GLU A N 1
ATOM 1085 C CA . GLU A 1 135 ? 2.861 -14.558 24.555 1.00 41.31 135 GLU A CA 1
ATOM 1086 C C . GLU A 1 135 ? 2.333 -14.955 23.155 1.00 41.31 135 GLU A C 1
ATOM 1088 O O . GLU A 1 135 ? 2.467 -16.090 22.717 1.00 41.31 135 GLU A O 1
ATOM 1093 N N . GLY A 1 136 ? 1.684 -14.052 22.399 1.00 38.75 136 GLY A N 1
ATOM 1094 C CA . GLY A 1 136 ? 2.377 -13.443 21.268 1.00 38.75 136 GLY A CA 1
ATOM 1095 C C . GLY A 1 136 ? 3.589 -14.254 20.930 1.00 38.75 136 GLY A C 1
ATOM 1096 O O . GLY A 1 136 ? 4.673 -14.065 21.478 1.00 38.75 136 GLY A O 1
ATOM 1097 N N . TYR A 1 137 ? 3.327 -15.206 20.051 1.00 38.12 137 TYR A N 1
ATOM 1098 C CA . TYR A 1 137 ? 4.263 -15.668 19.064 1.00 38.12 137 TYR A CA 1
ATOM 1099 C C . TYR A 1 137 ? 4.915 -14.406 18.470 1.00 38.12 137 TYR A C 1
ATOM 1101 O O . TYR A 1 137 ? 4.533 -13.911 17.415 1.00 38.12 137 TYR A O 1
ATOM 1109 N N . SER A 1 138 ? 5.881 -13.828 19.190 1.00 40.81 138 SER A N 1
ATOM 1110 C CA . SER A 1 138 ? 7.023 -13.193 18.582 1.00 40.81 138 SER A CA 1
ATOM 1111 C C . SER A 1 138 ? 7.570 -14.346 17.789 1.00 40.81 138 SER A C 1
ATOM 1113 O O . SER A 1 138 ? 8.159 -15.268 18.348 1.00 40.81 138 SER A O 1
ATOM 1115 N N . ILE A 1 139 ? 7.186 -14.418 16.517 1.00 45.41 139 ILE A N 1
ATOM 1116 C CA . ILE A 1 139 ? 7.787 -15.414 15.665 1.00 45.41 139 ILE A CA 1
ATOM 1117 C C . ILE A 1 139 ? 9.246 -14.989 15.703 1.00 45.41 139 ILE A C 1
ATOM 1119 O O . ILE A 1 139 ? 9.540 -13.853 15.313 1.00 45.41 139 ILE A O 1
ATOM 1123 N N . PRO A 1 140 ? 10.124 -15.766 16.352 1.00 52.75 140 PRO A N 1
ATOM 1124 C CA . PRO A 1 140 ? 11.452 -15.278 16.641 1.00 52.75 140 PRO A CA 1
ATOM 1125 C C . PRO A 1 140 ? 12.050 -14.928 15.285 1.00 52.75 140 PRO A C 1
ATOM 1127 O O . PRO A 1 140 ? 12.135 -15.802 14.433 1.00 52.75 140 PRO A O 1
ATOM 1130 N N . TYR A 1 141 ? 12.421 -13.664 15.047 1.00 55.47 141 TYR A N 1
ATOM 1131 C CA . TYR A 1 141 ? 12.921 -13.199 13.740 1.00 55.47 141 TYR A CA 1
ATOM 1132 C C . TYR A 1 141 ? 14.044 -14.097 13.183 1.00 55.47 141 TYR A C 1
ATOM 1134 O O . TYR A 1 141 ? 14.220 -14.219 11.973 1.00 55.47 141 TYR A O 1
ATOM 1142 N N . LYS A 1 142 ? 14.747 -14.813 14.072 1.00 60.72 142 LYS A N 1
ATOM 1143 C CA . LYS A 1 142 ? 15.689 -15.893 13.748 1.00 60.72 142 LYS A CA 1
ATOM 1144 C C . LYS A 1 142 ? 15.123 -17.004 12.855 1.00 60.72 142 LYS A C 1
ATOM 1146 O O . LYS A 1 142 ? 15.883 -17.566 12.077 1.00 60.72 142 LYS A O 1
ATOM 1151 N N . GLU A 1 143 ? 13.842 -17.340 12.955 1.00 68.81 143 GLU A N 1
ATOM 1152 C CA . GLU A 1 143 ? 13.198 -18.395 12.162 1.00 68.81 143 GLU A CA 1
ATOM 1153 C C . GLU A 1 143 ? 12.908 -17.946 10.721 1.00 68.81 143 GLU A C 1
ATOM 1155 O O . GLU A 1 143 ? 12.853 -18.768 9.810 1.00 68.81 143 GLU A O 1
ATOM 1160 N N . TYR A 1 144 ? 12.840 -16.632 10.490 1.00 77.06 144 TYR A N 1
ATOM 1161 C CA . TYR A 1 144 ? 12.639 -16.025 9.173 1.00 77.06 144 TYR A CA 1
ATOM 1162 C C . TYR A 1 144 ? 13.918 -15.485 8.542 1.00 77.06 144 TYR A C 1
ATOM 1164 O O . TYR A 1 144 ? 13.872 -14.843 7.492 1.00 77.06 144 TYR A O 1
ATOM 1172 N N . ALA A 1 145 ? 15.072 -15.748 9.144 1.00 85.12 145 ALA A N 1
ATOM 1173 C CA . ALA A 1 145 ? 16.344 -15.272 8.636 1.00 85.12 145 ALA A CA 1
ATOM 1174 C C . ALA A 1 145 ? 16.622 -15.876 7.240 1.00 85.12 145 ALA A C 1
ATOM 1176 O O . ALA A 1 145 ? 16.728 -17.091 7.066 1.00 85.12 145 ALA A O 1
ATOM 1177 N N . GLY A 1 146 ? 16.751 -15.022 6.225 1.00 89.06 146 GLY A N 1
ATOM 1178 C CA . GLY A 1 146 ? 16.830 -15.415 4.816 1.00 89.06 146 GLY A CA 1
ATOM 1179 C C . GLY A 1 146 ? 15.474 -15.625 4.135 1.00 89.06 146 GLY A C 1
ATOM 1180 O O . GLY A 1 146 ? 15.414 -16.360 3.151 1.00 89.06 146 GLY A O 1
ATOM 1181 N N . SER A 1 147 ? 14.396 -15.026 4.646 1.00 92.75 147 SER A N 1
ATOM 1182 C CA . SER A 1 147 ? 13.078 -15.000 3.999 1.00 92.75 147 SER A CA 1
ATOM 1183 C C . SER A 1 147 ? 12.743 -13.612 3.448 1.00 92.75 147 SER A C 1
ATOM 1185 O O . SER A 1 147 ? 13.350 -12.609 3.830 1.00 92.75 147 SER A O 1
ATOM 1187 N N . SER A 1 148 ? 11.783 -13.556 2.527 1.00 94.75 148 SER A N 1
ATOM 1188 C CA . SER A 1 148 ? 11.184 -12.310 2.044 1.00 94.75 148 SER A CA 1
ATOM 1189 C C . SER A 1 148 ? 9.672 -12.385 2.180 1.00 94.75 148 SER A C 1
ATOM 1191 O O . SER A 1 148 ? 9.089 -13.465 2.071 1.00 94.75 148 SER A O 1
ATOM 1193 N N . LEU A 1 149 ? 9.041 -11.234 2.386 1.00 95.38 149 LEU A N 1
ATOM 1194 C CA . LEU A 1 149 ? 7.601 -11.085 2.236 1.00 95.38 149 LEU A CA 1
ATOM 1195 C C . LEU A 1 149 ? 7.288 -9.962 1.253 1.00 95.38 149 LEU A C 1
ATOM 1197 O O . LEU A 1 149 ? 8.026 -8.979 1.168 1.00 95.38 149 LEU A O 1
ATOM 1201 N N . ALA A 1 150 ? 6.168 -10.099 0.554 1.00 97.50 150 ALA A N 1
ATOM 1202 C CA . ALA A 1 150 ? 5.568 -9.021 -0.214 1.00 97.50 150 ALA A CA 1
ATOM 1203 C C . ALA A 1 150 ? 4.069 -8.935 0.081 1.00 97.50 150 ALA A C 1
ATOM 1205 O O . ALA A 1 150 ? 3.383 -9.958 0.122 1.00 97.50 150 ALA A O 1
ATOM 1206 N N . VAL A 1 151 ? 3.572 -7.718 0.282 1.00 96.69 151 VAL A N 1
ATOM 1207 C CA . VAL A 1 151 ? 2.174 -7.423 0.615 1.00 96.69 151 VAL A CA 1
ATOM 1208 C C . VAL A 1 151 ? 1.633 -6.422 -0.386 1.00 96.69 151 VAL A C 1
ATOM 1210 O O . VAL A 1 151 ? 2.247 -5.378 -0.603 1.00 96.69 151 VAL A O 1
ATOM 1213 N N . LEU A 1 152 ? 0.459 -6.711 -0.943 1.00 97.38 152 LEU A N 1
ATOM 1214 C CA . LEU A 1 152 ? -0.277 -5.781 -1.795 1.00 97.38 152 LEU A CA 1
ATOM 1215 C C . LEU A 1 152 ? -1.581 -5.346 -1.116 1.00 97.38 152 LEU A C 1
ATOM 1217 O O . LEU A 1 152 ? -2.414 -6.174 -0.748 1.00 97.38 152 LEU A O 1
ATOM 1221 N N . GLN A 1 153 ? -1.783 -4.036 -0.989 1.00 95.06 153 GLN A N 1
ATOM 1222 C CA . GLN A 1 153 ? -3.033 -3.437 -0.518 1.00 95.06 153 GLN A CA 1
ATOM 1223 C C . GLN A 1 153 ? -3.650 -2.610 -1.643 1.00 95.06 153 GLN A C 1
ATOM 1225 O O . GLN A 1 153 ? -3.288 -1.447 -1.825 1.00 95.06 153 GLN A O 1
ATOM 1230 N N . SER A 1 154 ? -4.527 -3.224 -2.445 1.00 82.88 154 SER A N 1
ATOM 1231 C CA . SER A 1 154 ? -5.128 -2.568 -3.616 1.00 82.88 154 SER A CA 1
ATOM 1232 C C . SER A 1 154 ? -6.100 -3.446 -4.398 1.00 82.88 154 SER A C 1
ATOM 1234 O O . SER A 1 154 ? -6.037 -4.669 -4.259 1.00 82.88 154 SER A O 1
ATOM 1236 N N . PRO A 1 155 ? -6.873 -2.877 -5.349 1.00 87.62 155 PRO A N 1
ATOM 1237 C CA . PRO A 1 155 ? -7.105 -3.561 -6.619 1.00 87.62 155 PRO A CA 1
ATOM 1238 C C . PRO A 1 155 ? -5.784 -3.950 -7.310 1.00 87.62 155 PRO A C 1
ATOM 1240 O O . PRO A 1 155 ? -5.003 -3.094 -7.725 1.00 87.62 155 PRO A O 1
ATOM 1243 N N . GLY A 1 156 ? -5.535 -5.247 -7.445 1.00 96.75 156 GLY A N 1
ATOM 1244 C CA . GLY A 1 156 ? -4.443 -5.793 -8.243 1.00 96.75 156 GLY A CA 1
ATOM 1245 C C . GLY A 1 156 ? -4.144 -7.240 -7.877 1.00 96.75 156 GLY A C 1
ATOM 1246 O O . GLY A 1 156 ? -4.613 -7.754 -6.863 1.00 96.75 156 GLY A O 1
ATOM 1247 N N . GLU A 1 157 ? -3.341 -7.890 -8.703 1.00 97.88 157 GLU A N 1
ATOM 1248 C CA . GLU A 1 157 ? -2.777 -9.206 -8.436 1.00 97.88 157 GLU A CA 1
ATOM 1249 C C . GLU A 1 157 ? -1.285 -9.070 -8.166 1.00 97.88 157 GLU A C 1
ATOM 1251 O O . GLU A 1 157 ? -0.538 -8.581 -9.014 1.00 97.88 157 GLU A O 1
ATOM 1256 N N . LEU A 1 158 ? -0.849 -9.527 -6.992 1.00 98.31 158 LEU A N 1
ATOM 1257 C CA . LEU A 1 158 ? 0.567 -9.654 -6.675 1.00 98.31 158 LEU A CA 1
ATOM 1258 C C . LEU A 1 158 ? 1.097 -10.980 -7.220 1.00 98.31 158 LEU A C 1
ATOM 1260 O O . LEU A 1 158 ? 0.524 -12.042 -6.954 1.00 98.31 158 LEU A O 1
ATOM 1264 N N . ARG A 1 159 ? 2.205 -10.910 -7.955 1.00 98.38 159 ARG A N 1
ATOM 1265 C CA . ARG A 1 159 ? 2.906 -12.048 -8.552 1.00 98.38 159 ARG A CA 1
ATOM 1266 C C . ARG A 1 159 ? 4.388 -11.924 -8.255 1.00 98.38 159 ARG A C 1
ATOM 1268 O O . ARG A 1 159 ? 4.982 -10.878 -8.493 1.00 98.38 159 ARG A O 1
ATOM 1275 N N . ILE A 1 160 ? 5.000 -12.988 -7.764 1.00 98.44 160 ILE A N 1
ATOM 1276 C CA . ILE A 1 160 ? 6.450 -13.069 -7.618 1.00 98.44 160 ILE A CA 1
ATOM 1277 C C . ILE A 1 160 ? 6.953 -14.113 -8.595 1.00 98.44 160 ILE A C 1
ATOM 1279 O O . ILE A 1 160 ? 6.450 -15.234 -8.595 1.00 98.44 160 ILE A O 1
ATOM 1283 N N . TYR A 1 161 ? 7.949 -13.736 -9.391 1.00 98.50 161 TYR A N 1
ATOM 1284 C CA . TYR A 1 161 ? 8.642 -14.618 -10.318 1.00 98.50 161 TYR A CA 1
ATOM 1285 C C . TYR A 1 161 ? 10.079 -14.855 -9.866 1.00 98.50 161 TYR A C 1
ATOM 1287 O O . TYR A 1 161 ? 10.753 -13.922 -9.415 1.00 98.50 161 TYR A O 1
ATOM 1295 N N . ASP A 1 162 ? 10.553 -16.087 -10.026 1.00 98.00 162 ASP A N 1
ATOM 1296 C CA . ASP A 1 162 ? 11.972 -16.422 -9.911 1.00 98.00 162 ASP A CA 1
ATOM 1297 C C . ASP A 1 162 ? 12.680 -16.449 -11.276 1.00 98.00 162 ASP A C 1
ATOM 1299 O O . ASP A 1 162 ? 12.081 -16.197 -12.320 1.00 98.00 162 ASP A O 1
ATOM 1303 N N . GLU A 1 163 ? 13.979 -16.755 -11.278 1.00 97.12 163 GLU A N 1
ATOM 1304 C CA . GLU A 1 163 ? 14.807 -16.813 -12.492 1.00 97.12 163 GLU A CA 1
ATOM 1305 C C . GLU A 1 163 ? 14.389 -17.899 -13.502 1.00 97.12 163 GLU A C 1
ATOM 1307 O O . GLU A 1 163 ? 14.873 -17.895 -14.632 1.00 97.12 163 GLU A O 1
ATOM 1312 N N . GLN A 1 164 ? 13.544 -18.860 -13.111 1.00 97.56 164 GLN A N 1
ATOM 1313 C CA . GLN A 1 164 ? 12.995 -19.882 -14.009 1.00 97.56 164 GLN A CA 1
ATOM 1314 C C . GLN A 1 164 ? 11.581 -19.525 -14.496 1.00 97.56 164 GLN A C 1
ATOM 1316 O O . GLN A 1 164 ? 10.899 -20.390 -15.047 1.00 97.56 164 GLN A O 1
ATOM 1321 N N . ASP A 1 165 ? 11.136 -18.284 -14.267 1.00 97.19 165 ASP A N 1
ATOM 1322 C CA . ASP A 1 165 ? 9.788 -17.785 -14.555 1.00 97.19 165 ASP A CA 1
ATOM 1323 C C . ASP A 1 165 ? 8.664 -18.578 -13.858 1.00 97.19 165 ASP A C 1
ATOM 1325 O O . ASP A 1 165 ? 7.504 -18.519 -14.271 1.00 97.19 165 ASP A O 1
ATOM 1329 N N . ARG A 1 166 ? 8.972 -19.294 -12.765 1.00 98.19 166 ARG A N 1
ATOM 1330 C CA . ARG A 1 166 ? 7.936 -19.883 -11.901 1.00 98.19 166 ARG A CA 1
ATOM 1331 C C . ARG A 1 166 ? 7.275 -18.774 -11.102 1.00 98.19 166 ARG A C 1
ATOM 1333 O O . ARG A 1 166 ? 7.960 -17.847 -10.673 1.00 98.19 166 ARG A O 1
ATOM 1340 N N . VAL A 1 167 ? 5.971 -18.895 -10.859 1.00 98.44 167 VAL A N 1
ATOM 1341 C CA . VAL A 1 167 ? 5.193 -17.851 -10.181 1.00 98.44 167 VAL A CA 1
ATOM 1342 C C . VAL A 1 167 ? 4.551 -18.325 -8.882 1.00 98.44 167 VAL A C 1
ATOM 1344 O O . VAL A 1 167 ? 3.924 -19.385 -8.812 1.00 98.44 167 VAL A O 1
ATOM 1347 N N . THR A 1 168 ? 4.648 -17.484 -7.858 1.00 98.44 168 THR A N 1
ATOM 1348 C CA . THR A 1 168 ? 3.797 -17.555 -6.668 1.00 98.44 168 THR A CA 1
ATOM 1349 C C . THR A 1 168 ? 2.994 -16.264 -6.579 1.00 98.44 168 THR A C 1
ATOM 1351 O O . THR A 1 168 ? 3.564 -15.176 -6.625 1.00 98.44 168 THR A O 1
ATOM 1354 N N . GLY A 1 169 ? 1.668 -16.367 -6.504 1.00 98.12 169 GLY A N 1
ATOM 1355 C CA . GLY A 1 169 ? 0.757 -15.225 -6.454 1.00 98.12 169 GLY A CA 1
ATOM 1356 C C . GLY A 1 169 ? -0.579 -15.487 -7.141 1.00 98.12 169 GLY A C 1
ATOM 1357 O O . GLY A 1 169 ? -0.982 -16.635 -7.339 1.00 98.12 169 GLY A O 1
ATOM 1358 N N . TRP A 1 170 ? -1.269 -14.413 -7.514 1.00 97.69 170 TRP A N 1
ATOM 1359 C CA . TRP A 1 170 ? -2.523 -14.477 -8.268 1.00 97.69 170 TRP A CA 1
ATOM 1360 C C . TRP A 1 170 ? -2.257 -14.249 -9.757 1.00 97.69 170 TRP A C 1
ATOM 1362 O O . TRP A 1 170 ? -1.628 -13.269 -10.144 1.00 97.69 170 TRP A O 1
ATOM 1372 N N . VAL A 1 171 ? -2.721 -15.167 -10.603 1.00 97.81 171 VAL A N 1
ATOM 1373 C CA . VAL A 1 171 ? -2.568 -15.085 -12.058 1.00 97.81 171 VAL A CA 1
ATOM 1374 C C . VAL A 1 171 ? -3.933 -15.271 -12.703 1.00 97.81 171 VAL A C 1
ATOM 1376 O O . VAL A 1 171 ? -4.443 -16.391 -12.780 1.00 97.81 171 VAL A O 1
ATOM 1379 N N . ASN A 1 172 ? -4.511 -14.171 -13.188 1.00 97.06 172 ASN A N 1
ATOM 1380 C CA . ASN A 1 172 ? -5.813 -14.137 -13.861 1.00 97.06 172 ASN A CA 1
ATOM 1381 C C . ASN A 1 172 ? -6.934 -14.723 -12.980 1.00 97.06 172 ASN A C 1
ATOM 1383 O O . ASN A 1 172 ? -7.690 -15.602 -13.395 1.00 97.06 172 ASN A O 1
ATOM 1387 N N . GLY A 1 173 ? -6.987 -14.286 -11.727 1.00 96.25 173 GLY A N 1
ATOM 1388 C CA . GLY A 1 173 ? -7.948 -14.690 -10.706 1.00 96.25 173 GLY A CA 1
ATOM 1389 C C . GLY A 1 173 ? -7.673 -16.058 -10.083 1.00 96.25 173 GLY A C 1
ATOM 1390 O O . GLY A 1 173 ? -8.404 -16.470 -9.184 1.00 96.25 173 GLY A O 1
ATOM 1391 N N . ALA A 1 174 ? -6.638 -16.775 -10.531 1.00 97.75 174 ALA A N 1
ATOM 1392 C CA . ALA A 1 174 ? -6.288 -18.094 -10.019 1.00 97.75 174 ALA A CA 1
ATOM 1393 C C . ALA A 1 174 ? -5.003 -18.050 -9.187 1.00 97.75 174 ALA A C 1
ATOM 1395 O O . ALA A 1 174 ? -3.984 -17.511 -9.615 1.00 97.75 174 ALA A O 1
ATOM 1396 N N . LEU A 1 175 ? -5.040 -18.681 -8.014 1.00 97.44 175 LEU A N 1
ATOM 1397 C CA . LEU A 1 175 ? -3.868 -18.836 -7.160 1.00 97.44 175 LEU A CA 1
ATOM 1398 C C . LEU A 1 175 ? -2.840 -19.775 -7.814 1.00 97.44 175 LEU A C 1
ATOM 1400 O O . LEU A 1 175 ? -3.180 -20.882 -8.241 1.00 97.44 175 LEU A O 1
ATOM 1404 N N . ARG A 1 176 ? -1.576 -19.350 -7.857 1.00 98.25 176 ARG A N 1
ATOM 1405 C CA . ARG A 1 176 ? -0.417 -20.133 -8.305 1.00 98.25 176 ARG A CA 1
ATOM 1406 C C . ARG A 1 176 ? 0.642 -20.140 -7.208 1.00 98.25 176 ARG A C 1
ATOM 1408 O O . ARG A 1 176 ? 0.868 -19.121 -6.566 1.00 98.25 176 ARG A O 1
ATOM 1415 N N . ASN A 1 177 ? 1.264 -21.291 -6.978 1.00 98.00 177 ASN A N 1
ATOM 1416 C CA . ASN A 1 177 ? 2.321 -21.459 -5.981 1.00 98.00 177 ASN A CA 1
ATOM 1417 C C . ASN A 1 177 ? 3.383 -22.430 -6.517 1.00 98.00 177 ASN A C 1
ATOM 1419 O O . ASN A 1 177 ? 3.395 -23.612 -6.174 1.00 98.00 177 ASN A O 1
ATOM 1423 N N . GLU A 1 178 ? 4.188 -21.953 -7.465 1.00 98.25 178 GLU A N 1
ATOM 1424 C CA . GLU A 1 178 ? 5.144 -22.767 -8.226 1.00 98.25 178 GLU A CA 1
ATOM 1425 C C . GLU A 1 178 ? 6.589 -22.600 -7.732 1.00 98.25 178 GLU A C 1
ATOM 1427 O O . GLU A 1 178 ? 7.424 -23.478 -7.972 1.00 98.25 178 GLU A O 1
ATOM 1432 N N . ILE A 1 179 ? 6.893 -21.499 -7.033 1.00 98.00 179 ILE A N 1
ATOM 1433 C CA . ILE A 1 179 ? 8.213 -21.268 -6.439 1.00 98.00 179 ILE A CA 1
ATOM 1434 C C . ILE A 1 179 ? 8.347 -22.166 -5.193 1.00 98.00 179 ILE A C 1
ATOM 1436 O O . ILE A 1 179 ? 7.516 -22.082 -4.283 1.00 98.00 179 ILE A O 1
ATOM 1440 N N . PRO A 1 180 ? 9.380 -23.026 -5.102 1.00 96.94 180 PRO A N 1
ATOM 1441 C CA . PRO A 1 180 ? 9.622 -23.839 -3.915 1.00 96.94 180 PRO A CA 1
ATOM 1442 C C . PRO A 1 180 ? 9.779 -22.987 -2.657 1.00 96.94 180 PRO A C 1
ATOM 1444 O O . PRO A 1 180 ? 10.290 -21.873 -2.724 1.00 96.94 180 PRO A O 1
ATOM 1447 N N . ASP A 1 181 ? 9.391 -23.545 -1.511 1.00 95.81 181 ASP A N 1
ATOM 1448 C CA . ASP A 1 181 ? 9.499 -22.885 -0.207 1.00 95.81 181 ASP A CA 1
ATOM 1449 C C . ASP A 1 181 ? 8.722 -21.552 -0.129 1.00 95.81 181 ASP A C 1
ATOM 1451 O O . ASP A 1 181 ? 9.056 -20.678 0.664 1.00 95.81 181 ASP A O 1
ATOM 1455 N N . SER A 1 182 ? 7.656 -21.385 -0.920 1.00 96.50 182 SER A N 1
ATOM 1456 C CA . SER A 1 182 ? 6.785 -20.208 -0.848 1.00 96.50 182 SER A CA 1
ATOM 1457 C C . SER A 1 182 ? 5.357 -20.539 -0.407 1.00 96.50 182 SER A C 1
ATOM 1459 O O . SER A 1 182 ? 4.856 -21.656 -0.575 1.00 96.50 182 SER A O 1
ATOM 1461 N N . THR A 1 183 ? 4.702 -19.567 0.226 1.00 95.88 183 THR A N 1
ATOM 1462 C CA . THR A 1 183 ? 3.316 -19.682 0.687 1.00 95.88 183 THR A CA 1
ATOM 1463 C C . THR A 1 183 ? 2.584 -18.355 0.545 1.00 95.88 183 THR A C 1
ATOM 1465 O O . THR A 1 183 ? 3.200 -17.291 0.485 1.00 95.88 183 THR A O 1
ATOM 1468 N N . ILE A 1 184 ? 1.258 -18.422 0.478 1.00 94.50 184 ILE A N 1
ATOM 1469 C CA . ILE A 1 184 ? 0.383 -17.263 0.320 1.00 94.50 184 ILE A CA 1
ATOM 1470 C C . ILE A 1 184 ? -0.622 -17.284 1.463 1.00 94.50 184 ILE A C 1
ATOM 1472 O O . ILE A 1 184 ? -1.270 -18.303 1.711 1.00 94.50 184 ILE A O 1
ATOM 1476 N N . TYR A 1 185 ? -0.754 -16.154 2.146 1.00 90.62 185 TYR A N 1
ATOM 1477 C CA . TYR A 1 185 ? -1.760 -15.936 3.173 1.00 90.62 185 TYR A CA 1
ATOM 1478 C C . TYR A 1 185 ? -2.415 -14.580 2.918 1.00 90.62 185 TYR A C 1
ATOM 1480 O O . TYR A 1 185 ? -1.749 -13.547 2.967 1.00 90.62 185 TYR A O 1
ATOM 1488 N N . GLU A 1 186 ? -3.712 -14.593 2.610 1.00 90.25 186 GLU A N 1
ATOM 1489 C CA . GLU A 1 186 ? -4.460 -13.405 2.178 1.00 90.25 186 GLU A CA 1
ATOM 1490 C C . GLU A 1 186 ? -3.798 -12.731 0.956 1.00 90.25 186 GLU A C 1
ATOM 1492 O O . GLU A 1 186 ? -3.656 -13.367 -0.091 1.00 90.25 186 GLU A O 1
ATOM 1497 N N . ASN A 1 187 ? -3.373 -11.471 1.086 1.00 90.06 187 ASN A N 1
ATOM 1498 C CA . ASN A 1 187 ? -2.674 -10.706 0.047 1.00 90.06 187 ASN A CA 1
ATOM 1499 C C . ASN A 1 187 ? -1.156 -10.633 0.285 1.00 90.06 187 ASN A C 1
ATOM 1501 O O . ASN A 1 187 ? -0.476 -9.759 -0.260 1.00 90.06 187 ASN A O 1
ATOM 1505 N N . THR A 1 188 ? -0.637 -11.535 1.117 1.00 94.62 188 THR A N 1
ATOM 1506 C CA . THR A 1 188 ? 0.774 -11.605 1.484 1.00 94.62 188 THR A CA 1
ATOM 1507 C C . THR A 1 188 ? 1.396 -12.867 0.916 1.00 94.62 188 THR A C 1
ATOM 1509 O O . THR A 1 188 ? 0.887 -13.974 1.107 1.00 94.62 188 THR A O 1
ATOM 1512 N N . ILE A 1 189 ? 2.528 -12.702 0.244 1.00 97.25 189 ILE A N 1
ATOM 1513 C CA . ILE A 1 189 ? 3.339 -13.802 -0.267 1.00 97.25 189 ILE A CA 1
ATOM 1514 C C . ILE A 1 189 ? 4.606 -13.882 0.570 1.00 97.25 189 ILE A C 1
ATOM 1516 O O . ILE A 1 189 ? 5.311 -12.889 0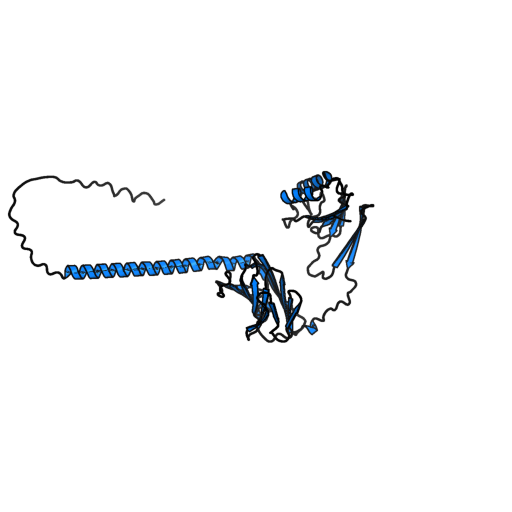.728 1.00 97.25 189 ILE A O 1
ATOM 1520 N N . PHE A 1 190 ? 4.893 -15.073 1.081 1.00 96.62 190 PHE A N 1
ATOM 1521 C CA . PHE A 1 190 ?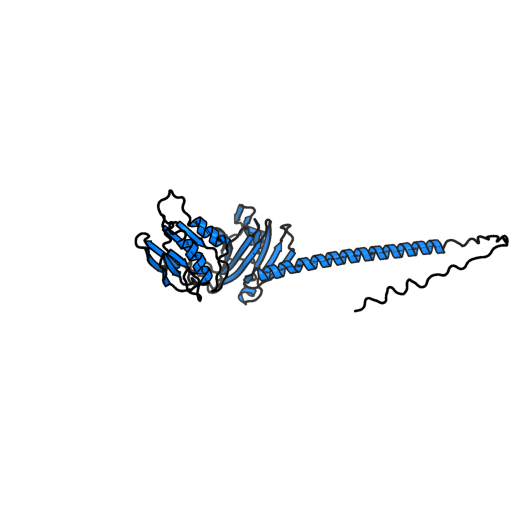 6.104 -15.382 1.828 1.00 96.62 190 PHE A CA 1
ATOM 1522 C C . PHE A 1 190 ? 7.007 -16.274 0.982 1.00 96.62 190 PHE A C 1
ATOM 1524 O O . PHE A 1 190 ? 6.571 -17.311 0.482 1.00 96.62 190 PHE A O 1
ATOM 1531 N N . LEU A 1 191 ? 8.275 -15.891 0.863 1.00 96.44 191 LEU A N 1
ATOM 1532 C CA . LEU A 1 191 ? 9.341 -16.694 0.276 1.00 96.44 191 LEU A CA 1
ATOM 1533 C C . LEU A 1 191 ? 10.272 -17.131 1.403 1.00 96.44 191 LEU A C 1
ATOM 1535 O O . LEU A 1 191 ? 11.008 -16.316 1.964 1.00 96.44 191 LEU A O 1
ATOM 1539 N N . LEU A 1 192 ? 10.247 -18.410 1.752 1.00 93.06 192 LEU A N 1
ATOM 1540 C CA . LEU A 1 192 ? 11.164 -18.986 2.724 1.00 93.06 192 LEU A CA 1
ATOM 1541 C C . LEU A 1 192 ? 12.457 -19.364 1.993 1.00 93.06 192 LEU A C 1
ATOM 1543 O O . LEU A 1 192 ? 12.419 -19.932 0.906 1.00 93.06 192 LEU A O 1
ATOM 1547 N N . ASN A 1 193 ? 13.612 -19.063 2.592 1.00 89.75 193 ASN A N 1
ATOM 1548 C CA . ASN A 1 193 ? 14.926 -19.406 2.037 1.00 89.75 193 ASN A CA 1
ATOM 1549 C C . ASN A 1 193 ? 15.167 -18.824 0.625 1.00 89.75 193 ASN A C 1
ATOM 1551 O O . ASN A 1 193 ? 15.334 -19.570 -0.339 1.00 89.75 193 ASN A O 1
ATOM 1555 N N . ILE A 1 194 ? 15.215 -17.490 0.521 1.00 88.94 194 ILE A N 1
ATOM 1556 C CA . ILE A 1 194 ? 15.546 -16.726 -0.697 1.00 88.94 194 ILE A CA 1
ATOM 1557 C C . ILE A 1 194 ? 16.810 -17.301 -1.349 1.00 88.94 194 ILE A C 1
ATOM 1559 O O . ILE A 1 194 ? 17.876 -17.333 -0.728 1.00 88.94 194 ILE A O 1
ATOM 1563 N N . ARG A 1 195 ? 16.708 -17.727 -2.615 1.00 89.06 195 ARG A N 1
ATOM 1564 C CA . ARG A 1 195 ? 17.835 -18.332 -3.357 1.00 89.06 195 ARG A CA 1
ATOM 1565 C C . ARG A 1 195 ? 18.373 -17.483 -4.504 1.00 89.06 195 ARG A C 1
ATOM 1567 O O . ARG A 1 195 ? 19.354 -17.885 -5.120 1.00 89.06 195 ARG A O 1
ATOM 1574 N N . GLY A 1 196 ? 17.758 -16.342 -4.792 1.00 89.06 196 GLY A N 1
ATOM 1575 C CA . GLY A 1 196 ? 18.137 -15.502 -5.922 1.00 89.06 196 GLY A CA 1
ATOM 1576 C C . GLY A 1 196 ? 17.356 -14.192 -5.974 1.00 89.06 196 GLY A C 1
ATOM 1577 O O . GLY A 1 196 ? 16.581 -13.904 -5.054 1.00 89.06 196 GLY A O 1
ATOM 1578 N N . PRO A 1 197 ? 17.574 -13.387 -7.025 1.00 94.75 197 PRO A N 1
ATOM 1579 C CA . PRO A 1 197 ? 16.745 -12.229 -7.303 1.00 94.75 197 PRO A CA 1
ATOM 1580 C C . PRO A 1 197 ? 15.318 -12.676 -7.634 1.00 94.75 197 PRO A C 1
ATOM 1582 O O . PRO A 1 197 ? 15.096 -13.698 -8.284 1.00 94.75 197 PRO A O 1
ATOM 1585 N N . TYR A 1 198 ? 14.352 -11.874 -7.202 1.00 97.69 198 TYR A N 1
ATOM 1586 C CA . TYR A 1 198 ? 12.943 -12.064 -7.516 1.00 97.69 198 TYR A CA 1
ATOM 1587 C C . TYR A 1 198 ? 12.408 -10.828 -8.223 1.00 97.69 198 TYR A C 1
ATOM 1589 O O . TYR A 1 198 ? 12.833 -9.702 -7.950 1.00 97.69 198 TYR A O 1
ATOM 1597 N N . LYS A 1 199 ? 11.457 -11.057 -9.124 1.00 98.38 199 LYS A N 1
ATOM 1598 C CA . LYS A 1 199 ? 10.707 -10.013 -9.814 1.00 98.38 199 LYS A CA 1
ATOM 1599 C C . LYS A 1 199 ? 9.312 -9.963 -9.214 1.00 98.38 199 LYS A C 1
ATOM 1601 O O . LYS A 1 199 ? 8.570 -10.940 -9.303 1.00 98.38 199 LYS A O 1
ATOM 1606 N N . TYR A 1 200 ? 8.972 -8.835 -8.611 1.00 98.44 200 TYR A N 1
ATOM 1607 C CA . TYR A 1 200 ? 7.661 -8.598 -8.022 1.00 98.44 200 TYR A CA 1
ATOM 1608 C C . TYR A 1 200 ? 6.831 -7.835 -9.044 1.00 98.44 200 TYR A C 1
ATOM 1610 O O . TYR A 1 200 ? 7.236 -6.771 -9.495 1.00 98.44 200 TYR A O 1
ATOM 1618 N N . GLU A 1 201 ? 5.696 -8.382 -9.444 1.00 98.56 201 GLU A N 1
ATOM 1619 C CA . GLU A 1 201 ? 4.787 -7.779 -10.407 1.00 98.56 201 GLU A CA 1
ATOM 1620 C C . GLU A 1 201 ? 3.443 -7.491 -9.741 1.00 98.56 201 GLU A C 1
ATOM 1622 O O . GLU A 1 201 ? 2.868 -8.351 -9.069 1.00 98.56 201 GLU A O 1
ATOM 1627 N N . VAL A 1 202 ? 2.940 -6.280 -9.957 1.00 98.44 202 VAL A N 1
ATOM 1628 C CA . VAL A 1 202 ? 1.565 -5.892 -9.653 1.00 98.44 202 VAL A CA 1
ATOM 1629 C C . VAL A 1 202 ? 0.823 -5.789 -10.979 1.00 98.44 202 VAL A C 1
ATOM 1631 O O . VAL A 1 202 ? 1.127 -4.908 -11.785 1.00 98.44 202 VAL A O 1
ATOM 1634 N N . LYS A 1 203 ? -0.135 -6.692 -11.217 1.00 98.38 203 LYS A N 1
ATOM 1635 C CA . LYS A 1 203 ? -1.034 -6.621 -12.378 1.00 98.38 203 LYS A CA 1
ATOM 1636 C C . LYS A 1 203 ? -2.343 -5.959 -11.963 1.00 98.38 203 LYS A C 1
ATOM 1638 O O . LYS A 1 203 ? -3.052 -6.473 -11.099 1.00 98.38 203 LYS A O 1
ATOM 1643 N N . GLY A 1 204 ? -2.670 -4.828 -12.568 1.00 98.06 204 GLY A N 1
ATOM 1644 C CA . GLY A 1 204 ? -3.902 -4.106 -12.297 1.00 98.06 204 GLY A CA 1
ATOM 1645 C C . GLY A 1 204 ? -5.134 -4.871 -12.775 1.00 98.06 204 GLY A C 1
ATOM 1646 O O . GLY A 1 204 ? -5.195 -5.338 -13.912 1.00 98.06 204 GLY A O 1
ATOM 1647 N N . ILE A 1 205 ? -6.133 -4.994 -11.900 1.00 97.88 205 ILE A N 1
ATOM 1648 C CA . ILE A 1 205 ? -7.443 -5.605 -12.215 1.00 97.88 205 ILE A CA 1
ATOM 1649 C C . ILE A 1 205 ? -8.542 -4.558 -12.422 1.00 97.88 205 ILE A C 1
ATOM 1651 O O . ILE A 1 205 ? -9.614 -4.866 -12.928 1.00 97.88 205 ILE A O 1
ATOM 1655 N N . SER A 1 206 ? -8.295 -3.322 -11.990 1.00 97.31 206 SER A N 1
ATOM 1656 C CA . SER A 1 206 ? -9.188 -2.179 -12.150 1.00 97.31 206 SER A CA 1
ATOM 1657 C C . SER A 1 206 ? -8.410 -0.886 -11.916 1.00 97.31 206 SER A C 1
ATOM 1659 O O . SER A 1 206 ? -7.332 -0.906 -11.326 1.00 97.31 206 SER A O 1
ATOM 1661 N N . GLY A 1 207 ? -8.991 0.251 -12.304 1.00 95.25 207 GLY A N 1
ATOM 1662 C CA . GLY A 1 207 ? -8.458 1.567 -11.949 1.00 95.25 207 GLY A CA 1
ATOM 1663 C C . GLY A 1 207 ? -8.398 1.789 -10.434 1.00 95.25 207 GLY A C 1
ATOM 1664 O O . GLY A 1 207 ? -9.344 1.439 -9.724 1.00 95.25 207 GLY A O 1
ATOM 1665 N N . GLY A 1 208 ? -7.314 2.385 -9.937 1.00 96.69 208 GLY A N 1
ATOM 1666 C CA . GLY A 1 208 ? -7.176 2.718 -8.520 1.00 96.69 208 GLY A CA 1
ATOM 1667 C C . GLY A 1 208 ? -5.751 3.064 -8.104 1.00 96.69 208 GLY A C 1
ATOM 1668 O O . GLY A 1 208 ? -4.914 3.408 -8.936 1.00 96.69 208 GLY A O 1
ATOM 1669 N N . TYR A 1 209 ? -5.502 2.959 -6.801 1.00 97.12 209 TYR A N 1
ATOM 1670 C CA . TYR A 1 209 ? -4.195 3.157 -6.185 1.00 97.12 209 TYR A CA 1
ATOM 1671 C C . TYR A 1 209 ? -3.827 1.936 -5.356 1.00 97.12 209 TYR A C 1
ATOM 1673 O O . TYR A 1 209 ? -4.695 1.412 -4.654 1.00 97.12 209 TYR A O 1
ATOM 1681 N N . TYR A 1 210 ? -2.553 1.549 -5.390 1.00 97.38 210 TYR A N 1
ATOM 1682 C CA . TYR A 1 210 ? -2.022 0.494 -4.538 1.00 97.38 210 TYR A CA 1
ATOM 1683 C C . TYR A 1 210 ? -0.951 0.961 -3.569 1.00 97.38 210 TYR A C 1
ATOM 1685 O O . TYR A 1 210 ? -0.250 1.952 -3.794 1.00 97.38 210 TYR A O 1
ATOM 1693 N N . ILE A 1 211 ? -0.802 0.163 -2.513 1.00 97.50 211 ILE A N 1
ATOM 1694 C CA . ILE A 1 211 ? 0.398 0.111 -1.687 1.00 97.50 211 ILE A CA 1
ATOM 1695 C C . ILE A 1 211 ? 1.039 -1.265 -1.868 1.00 97.50 211 ILE A C 1
ATOM 1697 O O . ILE A 1 211 ? 0.359 -2.288 -1.756 1.00 97.50 211 ILE A O 1
ATOM 1701 N N . LEU A 1 212 ? 2.339 -1.284 -2.146 1.00 98.06 212 LEU A N 1
ATOM 1702 C CA . LEU A 1 212 ? 3.160 -2.489 -2.204 1.00 98.06 212 LEU A CA 1
ATOM 1703 C C . LEU A 1 212 ? 4.275 -2.368 -1.169 1.00 98.06 212 LEU A C 1
ATOM 1705 O O . LEU A 1 212 ? 5.018 -1.389 -1.172 1.00 98.06 212 LEU A O 1
ATOM 1709 N N . ILE A 1 213 ? 4.404 -3.378 -0.317 1.00 96.88 213 ILE A N 1
ATOM 1710 C CA . ILE A 1 213 ? 5.497 -3.496 0.650 1.00 96.88 213 ILE A CA 1
ATOM 1711 C C . ILE A 1 213 ? 6.280 -4.751 0.301 1.00 96.88 213 ILE A C 1
ATOM 1713 O O . ILE A 1 213 ? 5.690 -5.823 0.184 1.00 96.88 213 ILE A O 1
ATOM 1717 N N . ILE A 1 214 ? 7.596 -4.629 0.162 1.00 97.19 214 ILE A N 1
ATOM 1718 C CA . ILE A 1 214 ? 8.512 -5.756 -0.022 1.00 97.19 214 ILE A CA 1
ATOM 1719 C C . ILE A 1 214 ? 9.545 -5.681 1.093 1.00 97.19 214 ILE A C 1
ATOM 1721 O O . ILE A 1 214 ? 10.208 -4.659 1.241 1.00 97.19 214 ILE A O 1
ATOM 1725 N N . ALA A 1 215 ? 9.712 -6.751 1.862 1.00 95.00 215 ALA A N 1
ATOM 1726 C CA . ALA A 1 215 ? 10.709 -6.807 2.924 1.00 95.00 215 ALA A CA 1
ATOM 1727 C C . ALA A 1 215 ? 11.600 -8.044 2.800 1.00 95.00 215 ALA A C 1
ATOM 1729 O O . ALA A 1 215 ? 11.160 -9.119 2.379 1.00 95.00 215 ALA A O 1
ATOM 1730 N N . ASN A 1 216 ? 12.863 -7.879 3.183 1.00 93.69 216 ASN A N 1
ATOM 1731 C CA . ASN A 1 216 ? 13.873 -8.924 3.243 1.00 93.69 216 ASN A CA 1
ATOM 1732 C C . ASN A 1 216 ? 14.412 -9.038 4.666 1.00 93.69 216 ASN A C 1
ATOM 1734 O O . ASN A 1 216 ? 14.906 -8.063 5.239 1.00 93.69 216 ASN A O 1
ATOM 1738 N N . PHE A 1 217 ? 14.327 -10.243 5.218 1.00 89.81 217 PHE A N 1
ATOM 1739 C CA . PHE A 1 217 ? 14.858 -10.576 6.528 1.00 89.81 217 PHE A CA 1
ATOM 1740 C C . PHE A 1 217 ? 16.232 -11.198 6.330 1.00 89.81 217 PHE A C 1
ATOM 1742 O O . PHE A 1 217 ? 16.353 -12.325 5.842 1.00 89.81 217 PHE A O 1
ATOM 1749 N N . THR A 1 218 ? 17.292 -10.482 6.697 1.00 83.50 218 THR A N 1
ATOM 1750 C CA . THR A 1 218 ? 18.648 -11.001 6.503 1.00 83.50 218 THR A CA 1
ATOM 1751 C C . THR A 1 218 ? 18.917 -12.197 7.421 1.00 83.50 218 THR A C 1
ATOM 1753 O O . THR A 1 218 ? 18.339 -12.335 8.499 1.00 83.50 218 THR A O 1
ATOM 1756 N N . ARG A 1 219 ? 19.834 -13.091 7.018 1.00 74.44 219 ARG A N 1
ATOM 1757 C CA . ARG A 1 219 ? 20.221 -14.268 7.827 1.00 74.44 219 ARG A CA 1
ATOM 1758 C C . ARG A 1 219 ? 20.788 -13.920 9.207 1.00 74.44 219 ARG A C 1
ATOM 1760 O O . ARG A 1 219 ? 20.794 -14.778 10.084 1.00 74.44 219 ARG A O 1
ATOM 1767 N N . ALA A 1 220 ? 21.270 -12.693 9.391 1.00 68.31 220 ALA A N 1
ATOM 1768 C CA . ALA A 1 220 ? 21.742 -12.219 10.685 1.00 68.31 220 ALA A CA 1
ATOM 1769 C C . ALA A 1 220 ? 20.589 -11.966 11.673 1.00 68.31 220 ALA A C 1
ATOM 1771 O O . ALA A 1 220 ? 20.853 -11.836 12.858 1.00 68.31 220 ALA A O 1
ATOM 1772 N N . GLY A 1 221 ? 19.329 -11.918 11.216 1.00 58.16 221 GLY A N 1
ATOM 1773 C CA . GLY A 1 221 ? 18.152 -11.691 12.062 1.00 58.16 221 GLY A CA 1
ATOM 1774 C C . GLY A 1 221 ? 18.039 -10.273 12.637 1.00 58.16 221 GLY A C 1
ATOM 1775 O O . GLY A 1 221 ? 17.013 -9.955 13.229 1.00 58.16 221 GLY A O 1
ATOM 1776 N N . ASP A 1 222 ? 19.057 -9.434 12.430 1.00 65.00 222 ASP A N 1
ATOM 1777 C CA . ASP A 1 222 ? 19.203 -8.129 13.082 1.00 65.00 222 ASP A CA 1
ATOM 1778 C C . ASP A 1 222 ? 18.890 -6.941 12.153 1.00 65.00 222 ASP A C 1
ATOM 1780 O O . ASP A 1 222 ? 18.829 -5.802 12.612 1.00 65.00 222 ASP A O 1
ATOM 1784 N N . SER A 1 223 ? 18.693 -7.172 10.849 1.00 71.44 223 SER A N 1
ATOM 1785 C CA . SER A 1 223 ? 18.336 -6.110 9.904 1.00 71.44 223 SER A CA 1
ATOM 1786 C C . SER A 1 223 ? 17.232 -6.531 8.940 1.00 71.44 223 SER A C 1
ATOM 1788 O O . SER A 1 223 ? 17.264 -7.615 8.347 1.00 71.44 223 SER A O 1
ATOM 1790 N N . ILE A 1 224 ? 16.261 -5.632 8.790 1.00 83.38 224 ILE A N 1
ATOM 1791 C CA . ILE A 1 224 ? 15.181 -5.707 7.812 1.00 83.38 224 ILE A CA 1
ATOM 1792 C C . ILE A 1 224 ? 15.448 -4.600 6.801 1.00 83.38 224 ILE A C 1
ATOM 1794 O O . ILE A 1 224 ? 15.496 -3.427 7.168 1.00 83.38 224 ILE A O 1
ATOM 1798 N N . ALA A 1 225 ? 15.638 -4.976 5.541 1.00 90.62 225 ALA A N 1
ATOM 1799 C CA . ALA A 1 225 ? 15.579 -4.027 4.439 1.00 90.62 225 ALA A CA 1
ATOM 1800 C C . ALA A 1 225 ? 14.166 -4.081 3.858 1.00 90.62 225 ALA A C 1
ATOM 1802 O O . ALA A 1 225 ? 13.627 -5.171 3.650 1.00 90.62 225 ALA A O 1
ATOM 1803 N N . ALA A 1 226 ? 13.562 -2.923 3.615 1.00 94.88 226 ALA A N 1
ATOM 1804 C CA . ALA A 1 226 ? 12.212 -2.836 3.084 1.00 94.88 226 ALA A CA 1
ATOM 1805 C C . ALA A 1 226 ? 12.129 -1.782 1.984 1.00 94.88 226 ALA A C 1
ATOM 1807 O O . ALA A 1 226 ? 12.820 -0.766 2.027 1.00 94.88 226 ALA A O 1
ATOM 1808 N N . PHE A 1 227 ? 11.260 -2.050 1.020 1.00 97.25 227 PHE A N 1
ATOM 1809 C CA . PHE A 1 227 ? 10.832 -1.120 -0.007 1.00 97.25 227 PHE A CA 1
ATOM 1810 C C . PHE A 1 227 ? 9.323 -0.915 0.108 1.00 97.25 227 PHE A C 1
ATOM 1812 O O . PHE A 1 227 ? 8.576 -1.890 0.245 1.00 97.25 227 PHE A O 1
ATOM 1819 N N . THR A 1 228 ? 8.880 0.339 0.026 1.00 97.75 228 THR A N 1
ATOM 1820 C CA . THR A 1 228 ? 7.459 0.696 0.026 1.00 97.75 228 THR A CA 1
ATOM 1821 C C . THR A 1 228 ? 7.122 1.556 -1.180 1.00 97.75 228 THR A C 1
ATOM 1823 O O . THR A 1 228 ? 7.641 2.653 -1.334 1.00 97.75 228 THR A O 1
ATOM 1826 N N . ALA A 1 229 ? 6.186 1.094 -2.000 1.00 97.81 229 ALA A N 1
ATOM 1827 C CA . ALA A 1 229 ? 5.551 1.896 -3.035 1.00 97.81 229 ALA A CA 1
ATOM 1828 C C . ALA A 1 229 ? 4.157 2.311 -2.553 1.00 97.81 229 ALA A C 1
ATOM 1830 O O . ALA A 1 229 ? 3.332 1.447 -2.252 1.00 97.81 229 ALA A O 1
ATOM 1831 N N . SER A 1 230 ? 3.891 3.615 -2.456 1.00 96.56 230 SER A N 1
ATOM 1832 C CA . SER A 1 230 ? 2.676 4.160 -1.846 1.00 96.56 230 SER A CA 1
ATOM 1833 C C . SER A 1 230 ? 1.854 4.998 -2.828 1.00 96.56 230 SER A C 1
ATOM 1835 O O . SER A 1 230 ? 2.371 5.846 -3.554 1.00 96.56 230 SER A O 1
ATOM 1837 N N . ASN A 1 231 ? 0.535 4.768 -2.831 1.00 96.25 231 ASN A N 1
ATOM 1838 C CA . ASN A 1 231 ? -0.428 5.471 -3.684 1.00 96.25 231 ASN A CA 1
ATOM 1839 C C . ASN A 1 231 ? -0.059 5.438 -5.177 1.00 96.25 231 ASN A C 1
ATOM 1841 O O . ASN A 1 231 ? -0.236 6.422 -5.899 1.00 96.25 231 ASN A O 1
ATOM 1845 N N . ILE A 1 232 ? 0.447 4.299 -5.652 1.00 98.19 232 ILE A N 1
ATOM 1846 C CA . ILE A 1 232 ? 0.802 4.131 -7.062 1.00 98.19 232 ILE A CA 1
ATOM 1847 C C . ILE A 1 232 ? -0.465 3.869 -7.866 1.00 98.19 232 ILE A C 1
ATOM 1849 O O . ILE A 1 232 ? -1.241 2.974 -7.534 1.00 98.19 232 ILE A O 1
ATOM 1853 N N . THR A 1 233 ? -0.692 4.653 -8.918 1.00 97.12 233 THR A N 1
ATOM 1854 C CA . THR A 1 233 ? -1.845 4.483 -9.812 1.00 97.12 233 THR A CA 1
ATOM 1855 C C . THR A 1 233 ? -1.740 3.195 -10.610 1.00 97.12 233 THR A C 1
ATOM 1857 O O . THR A 1 233 ? -0.687 2.912 -11.162 1.00 97.12 233 THR A O 1
ATOM 1860 N N . THR A 1 234 ? -2.838 2.463 -10.755 1.00 97.56 234 THR A N 1
ATOM 1861 C CA . THR A 1 234 ? -2.948 1.300 -11.648 1.00 97.56 234 THR A CA 1
ATOM 1862 C C . THR A 1 234 ? -4.234 1.388 -12.467 1.00 97.56 234 THR A C 1
ATOM 1864 O O . THR A 1 234 ? -5.185 2.071 -12.070 1.00 97.56 234 THR A O 1
ATOM 1867 N N . THR A 1 235 ? -4.262 0.725 -13.620 1.00 97.31 235 THR A N 1
ATOM 1868 C CA . THR A 1 235 ? -5.430 0.578 -14.496 1.00 97.31 235 THR A CA 1
ATOM 1869 C C . THR A 1 235 ? -5.700 -0.902 -14.749 1.00 97.31 235 THR A C 1
ATOM 1871 O O . THR A 1 235 ? -4.914 -1.772 -14.382 1.00 97.31 235 THR A O 1
ATOM 1874 N N . GLU A 1 236 ? -6.842 -1.223 -15.355 1.00 97.44 236 GLU A N 1
ATOM 1875 C CA . GLU A 1 236 ? -7.102 -2.599 -15.772 1.00 97.44 236 GLU A CA 1
ATOM 1876 C C . GLU A 1 236 ? -6.043 -3.041 -16.791 1.00 97.44 236 GLU A C 1
ATOM 1878 O O . GLU A 1 236 ? -5.824 -2.371 -17.796 1.00 97.44 236 GLU A O 1
ATOM 1883 N N . ASN A 1 237 ? -5.406 -4.178 -16.521 1.00 96.81 237 ASN A N 1
ATOM 1884 C CA . ASN A 1 237 ? -4.316 -4.769 -17.289 1.00 96.81 237 ASN A CA 1
ATOM 1885 C C . ASN A 1 237 ? -2.956 -4.059 -17.229 1.00 96.81 237 ASN A C 1
ATOM 1887 O O . ASN A 1 237 ? -2.017 -4.638 -17.776 1.00 96.81 237 ASN A O 1
ATOM 1891 N N . SER A 1 238 ? -2.768 -2.930 -16.533 1.00 97.69 238 SER A N 1
ATOM 1892 C CA . SER A 1 238 ? -1.404 -2.396 -16.360 1.00 97.69 238 SER A CA 1
ATOM 1893 C C . SER A 1 238 ? -0.529 -3.379 -15.577 1.00 97.69 238 SER A C 1
ATOM 1895 O O . SER A 1 238 ? -1.028 -4.116 -14.723 1.00 97.69 238 SER A O 1
ATOM 1897 N N . ALA A 1 239 ? 0.768 -3.440 -15.867 1.00 98.44 239 ALA A N 1
ATOM 1898 C CA . ALA A 1 239 ? 1.719 -4.285 -15.151 1.00 98.44 239 ALA A CA 1
ATOM 1899 C C . ALA A 1 239 ? 2.913 -3.466 -14.666 1.00 98.44 239 ALA A C 1
ATOM 1901 O O . ALA A 1 239 ? 3.609 -2.815 -15.439 1.00 98.44 239 ALA A O 1
ATOM 1902 N N . HIS A 1 240 ? 3.153 -3.481 -13.359 1.00 98.56 240 HIS A N 1
ATOM 1903 C CA . HIS A 1 240 ? 4.282 -2.783 -12.756 1.00 98.56 240 HIS A CA 1
ATOM 1904 C C . HIS A 1 240 ? 5.237 -3.821 -12.178 1.00 98.56 240 HIS A C 1
ATOM 1906 O O . HIS A 1 240 ? 4.822 -4.644 -11.363 1.00 98.56 240 HIS A O 1
ATOM 1912 N N . GLN A 1 241 ? 6.500 -3.803 -12.596 1.00 98.62 241 GLN A N 1
ATOM 1913 C CA . GLN A 1 241 ? 7.521 -4.742 -12.140 1.00 98.62 241 GLN A CA 1
ATOM 1914 C C . GLN A 1 241 ? 8.572 -4.048 -11.284 1.00 98.62 241 GLN A C 1
ATOM 1916 O O . GLN A 1 241 ? 9.074 -2.987 -11.639 1.00 98.62 241 GLN A O 1
ATOM 1921 N N . TYR A 1 242 ? 8.943 -4.710 -10.196 1.00 98.56 242 TYR A N 1
ATOM 1922 C CA . TYR A 1 242 ? 9.934 -4.274 -9.230 1.00 98.56 242 TYR A CA 1
ATOM 1923 C C . TYR A 1 242 ? 11.019 -5.336 -9.107 1.00 98.56 242 TYR A C 1
ATOM 1925 O O . TYR A 1 242 ? 10.731 -6.523 -8.920 1.00 98.56 242 TYR A O 1
ATOM 1933 N N . ILE A 1 243 ? 12.272 -4.908 -9.196 1.00 98.31 243 ILE A N 1
ATOM 1934 C CA . ILE A 1 243 ? 13.448 -5.737 -8.936 1.00 98.31 243 ILE A CA 1
ATOM 1935 C C . ILE A 1 243 ? 14.259 -5.019 -7.865 1.00 98.31 243 ILE A C 1
ATOM 1937 O O . ILE A 1 243 ? 14.671 -3.880 -8.070 1.00 98.31 243 ILE A O 1
ATOM 1941 N N . VAL A 1 244 ? 14.464 -5.682 -6.727 1.00 97.44 244 VAL A N 1
ATOM 1942 C CA . VAL A 1 244 ? 15.129 -5.091 -5.561 1.00 97.44 244 VAL A CA 1
ATOM 1943 C C . VAL A 1 244 ? 16.543 -5.648 -5.424 1.00 97.44 244 VAL A C 1
ATOM 1945 O O . VAL A 1 244 ? 16.726 -6.837 -5.153 1.00 97.44 244 VAL A O 1
ATOM 1948 N N . ASP A 1 245 ? 17.540 -4.779 -5.568 1.00 97.19 245 ASP A N 1
ATOM 1949 C CA . ASP A 1 245 ? 18.909 -5.020 -5.129 1.00 97.19 245 ASP A CA 1
ATOM 1950 C C . ASP A 1 245 ? 19.019 -4.683 -3.639 1.00 97.19 245 ASP A C 1
ATOM 1952 O O . ASP A 1 245 ? 19.238 -3.541 -3.232 1.00 97.19 245 ASP A O 1
ATOM 1956 N N . TRP A 1 246 ? 18.847 -5.705 -2.801 1.00 94.81 246 TRP A N 1
ATOM 1957 C CA . TRP A 1 246 ? 18.900 -5.555 -1.348 1.00 94.81 246 TRP A CA 1
ATOM 1958 C C . TRP A 1 246 ? 20.251 -5.046 -0.840 1.00 94.81 246 TRP A C 1
ATOM 1960 O O . TRP A 1 246 ? 20.289 -4.393 0.203 1.00 94.81 246 TRP A O 1
ATOM 1970 N N . ALA A 1 247 ? 21.351 -5.333 -1.544 1.00 93.75 247 ALA A N 1
ATOM 1971 C CA . ALA A 1 247 ? 22.675 -4.894 -1.124 1.00 93.75 247 ALA A CA 1
ATOM 1972 C C . ALA A 1 247 ? 22.807 -3.376 -1.286 1.00 93.75 247 ALA A C 1
ATOM 1974 O O . ALA A 1 247 ? 23.233 -2.709 -0.341 1.00 93.75 247 ALA A O 1
ATOM 1975 N N . THR A 1 248 ? 22.377 -2.843 -2.431 1.00 95.50 248 THR A N 1
ATOM 1976 C CA . THR A 1 248 ? 22.319 -1.399 -2.702 1.00 95.50 248 THR A CA 1
ATOM 1977 C C . THR A 1 248 ? 21.285 -0.705 -1.819 1.00 95.50 248 THR A C 1
ATOM 1979 O O . THR A 1 248 ? 21.603 0.275 -1.147 1.00 95.50 248 THR A O 1
ATOM 1982 N N . LEU A 1 249 ? 20.074 -1.262 -1.711 1.00 95.38 249 LEU A N 1
ATOM 1983 C CA . LEU A 1 249 ? 19.000 -0.670 -0.910 1.00 95.38 249 LEU A CA 1
ATOM 1984 C C . LEU A 1 249 ? 19.385 -0.543 0.572 1.00 95.38 249 LEU A C 1
ATOM 1986 O O . LEU A 1 249 ? 19.121 0.474 1.207 1.00 95.38 249 LEU A O 1
ATOM 1990 N N . SER A 1 250 ? 20.063 -1.554 1.129 1.00 92.19 250 SER A N 1
ATOM 1991 C CA . SER A 1 250 ? 20.519 -1.540 2.528 1.00 92.19 250 SER A CA 1
ATOM 1992 C C . SER A 1 250 ? 21.580 -0.475 2.835 1.00 92.19 250 SER A C 1
ATOM 1994 O O . SER A 1 250 ? 21.806 -0.162 4.003 1.00 92.19 250 SER A O 1
ATOM 1996 N N . GLN A 1 251 ? 22.219 0.088 1.806 1.00 93.25 251 GLN A N 1
ATOM 1997 C CA . GLN A 1 251 ? 23.175 1.192 1.925 1.00 93.25 251 GLN A CA 1
ATOM 1998 C C . GLN A 1 251 ? 22.491 2.568 1.848 1.00 93.25 251 GLN A C 1
ATOM 2000 O O . GLN A 1 251 ? 23.165 3.584 1.998 1.00 93.25 251 GLN A O 1
ATOM 2005 N N . GLY A 1 252 ? 21.163 2.608 1.668 1.00 92.75 252 GLY A N 1
ATOM 2006 C CA . GLY A 1 252 ? 20.392 3.843 1.507 1.00 92.75 252 GLY A CA 1
ATOM 2007 C C . GLY A 1 252 ? 20.482 4.443 0.102 1.00 92.75 252 GLY A C 1
ATOM 2008 O O . GLY A 1 252 ? 20.223 5.631 -0.063 1.00 92.75 252 GLY A O 1
ATOM 2009 N N . GLU A 1 253 ? 20.887 3.650 -0.891 1.00 95.75 253 GLU A N 1
ATOM 2010 C CA . GLU A 1 253 ? 20.974 4.058 -2.295 1.00 95.75 253 GLU A CA 1
ATOM 2011 C C . GLU A 1 253 ? 19.734 3.605 -3.094 1.00 95.75 253 GLU A C 1
ATOM 2013 O O . GLU A 1 253 ? 18.888 2.853 -2.599 1.00 95.75 253 GLU A O 1
ATOM 2018 N N . GLU A 1 254 ? 19.638 4.034 -4.358 1.00 97.38 254 GLU A N 1
ATOM 2019 C CA . GLU A 1 254 ? 18.588 3.627 -5.302 1.00 97.38 254 GLU A CA 1
ATOM 2020 C C . GLU A 1 254 ? 18.729 2.148 -5.708 1.00 97.38 254 GLU A C 1
ATOM 2022 O O . GLU A 1 254 ? 19.294 1.801 -6.747 1.00 97.38 254 GLU A O 1
ATOM 2027 N N . GLY A 1 255 ? 18.243 1.253 -4.848 1.00 97.75 255 GLY A N 1
ATOM 2028 C CA . GLY A 1 255 ? 18.335 -0.196 -5.024 1.00 97.75 255 GLY A CA 1
ATOM 2029 C C . GLY A 1 255 ? 17.155 -0.839 -5.752 1.00 97.75 255 GLY A C 1
ATOM 2030 O O . GLY A 1 255 ? 17.168 -2.054 -5.940 1.00 97.75 255 GLY A O 1
ATOM 2031 N N . VAL A 1 256 ? 16.119 -0.092 -6.142 1.00 98.38 256 VAL A N 1
ATOM 2032 C CA . VAL A 1 256 ? 14.909 -0.666 -6.754 1.00 98.38 256 VAL A CA 1
ATOM 2033 C C . VAL A 1 256 ? 14.776 -0.232 -8.202 1.00 98.38 256 VAL A C 1
ATOM 2035 O O . VAL A 1 256 ? 14.641 0.950 -8.489 1.00 98.38 256 VAL A O 1
ATOM 2038 N N . SER A 1 257 ? 14.761 -1.192 -9.128 1.00 98.31 257 SER A N 1
ATOM 2039 C CA . SER A 1 257 ? 14.411 -0.945 -10.528 1.00 98.31 257 SER A CA 1
ATOM 2040 C C . SER A 1 257 ? 12.919 -1.169 -10.739 1.00 98.31 257 SER A C 1
ATOM 2042 O O . SER A 1 257 ? 12.399 -2.244 -10.424 1.00 98.31 257 SER A O 1
ATOM 2044 N N . VAL A 1 258 ? 12.247 -0.164 -11.297 1.00 98.50 258 VAL A N 1
ATOM 2045 C CA . VAL A 1 258 ? 10.810 -0.168 -11.577 1.00 98.50 258 VAL A CA 1
ATOM 2046 C C . VAL A 1 258 ? 10.592 -0.146 -13.084 1.00 98.50 258 VAL A C 1
ATOM 2048 O O . VAL A 1 258 ? 11.208 0.652 -13.792 1.00 98.50 258 VAL A O 1
ATOM 2051 N N . LYS A 1 259 ? 9.709 -1.015 -13.579 1.00 98.25 259 LYS A N 1
ATOM 2052 C CA . LYS A 1 259 ? 9.243 -1.023 -14.970 1.00 98.25 259 LYS A CA 1
ATOM 2053 C C . LYS A 1 259 ? 7.728 -0.912 -15.013 1.00 98.25 259 LYS A C 1
ATOM 2055 O O . LYS A 1 259 ? 7.057 -1.589 -14.238 1.00 98.25 259 LYS A O 1
ATOM 2060 N N . VAL A 1 260 ? 7.202 -0.091 -15.912 1.00 98.06 260 VAL A N 1
ATOM 2061 C CA . VAL A 1 260 ? 5.764 0.190 -16.014 1.00 98.06 260 VAL A CA 1
ATOM 2062 C C . VAL A 1 260 ? 5.292 -0.097 -17.434 1.00 98.06 260 VAL A C 1
ATOM 2064 O O . VAL A 1 260 ? 5.820 0.493 -18.373 1.00 98.06 260 VAL A O 1
ATOM 2067 N N . ASP A 1 261 ? 4.352 -1.031 -17.542 1.00 98.25 261 ASP A N 1
ATOM 2068 C CA . ASP A 1 261 ? 3.525 -1.349 -18.710 1.00 98.25 261 ASP A CA 1
ATOM 2069 C C . ASP A 1 261 ? 2.133 -0.776 -18.404 1.00 98.25 261 ASP A C 1
ATOM 2071 O O . ASP A 1 261 ? 1.382 -1.310 -17.580 1.00 98.25 261 ASP A O 1
ATOM 2075 N N . SER A 1 262 ? 1.846 0.394 -18.957 1.00 96.62 262 SER A N 1
ATOM 2076 C CA . SER A 1 262 ? 0.692 1.219 -18.592 1.00 96.62 262 SER A CA 1
ATOM 2077 C C . SER A 1 262 ? -0.581 0.787 -19.314 1.00 96.62 262 SER A C 1
ATOM 2079 O O . SER A 1 262 ? -1.678 0.973 -18.778 1.00 96.62 262 SER A O 1
ATOM 2081 N N . ASP A 1 263 ? -0.449 0.237 -20.522 1.00 96.38 263 ASP A N 1
ATOM 2082 C CA . ASP A 1 263 ? -1.569 -0.165 -21.377 1.00 96.38 263 ASP A CA 1
ATOM 2083 C C . ASP A 1 263 ? -1.811 -1.685 -21.407 1.00 96.38 263 ASP A C 1
ATOM 2085 O O . ASP A 1 263 ? -2.853 -2.141 -21.888 1.00 96.38 263 ASP A O 1
ATOM 2089 N N . GLY A 1 264 ? -0.919 -2.462 -20.795 1.00 96.62 264 GLY A N 1
ATOM 2090 C CA . GLY A 1 264 ? -1.040 -3.899 -20.626 1.00 96.62 264 GLY A CA 1
ATOM 2091 C C . GLY A 1 264 ? -0.680 -4.700 -21.872 1.00 96.62 264 GLY A C 1
ATOM 2092 O O . GLY A 1 264 ? -1.102 -5.861 -21.962 1.00 96.62 264 GLY A O 1
ATOM 2093 N N . ASP A 1 265 ? 0.037 -4.112 -22.833 1.00 97.31 265 ASP A N 1
ATOM 2094 C CA . ASP A 1 265 ? 0.399 -4.760 -24.095 1.00 97.31 265 ASP A CA 1
ATOM 2095 C C . ASP A 1 265 ? 1.635 -5.682 -23.986 1.00 97.31 265 ASP A C 1
ATOM 2097 O O . ASP A 1 265 ? 1.927 -6.461 -24.904 1.00 97.31 265 ASP A O 1
ATOM 2101 N N . GLY A 1 266 ? 2.302 -5.670 -22.826 1.00 96.06 266 GLY A N 1
ATOM 2102 C CA . GLY A 1 266 ? 3.487 -6.467 -22.522 1.00 96.06 266 GLY A CA 1
ATOM 2103 C C . GLY A 1 266 ? 4.815 -5.791 -22.872 1.00 96.06 266 GLY A C 1
ATOM 2104 O O . GLY A 1 266 ? 5.870 -6.405 -22.665 1.00 96.06 266 GLY A O 1
ATOM 2105 N N . PHE A 1 267 ? 4.796 -4.560 -23.381 1.00 95.25 267 PHE A N 1
ATOM 2106 C CA . PHE A 1 267 ? 5.957 -3.685 -23.493 1.00 95.25 267 PHE A CA 1
ATOM 2107 C C . PHE A 1 267 ? 5.995 -2.714 -22.302 1.00 95.25 267 PHE A C 1
ATOM 2109 O O . PHE A 1 267 ? 4.994 -2.456 -21.657 1.00 95.25 267 PHE A O 1
ATOM 2116 N N . PHE A 1 268 ? 7.194 -2.258 -21.923 1.00 95.62 268 PHE A N 1
ATOM 2117 C CA . PHE A 1 268 ? 7.360 -1.319 -20.807 1.00 95.62 268 PHE A CA 1
ATOM 2118 C C . PHE A 1 268 ? 7.675 0.071 -21.355 1.00 95.62 268 PHE A C 1
ATOM 2120 O O . PHE A 1 268 ? 8.727 0.257 -21.976 1.00 95.62 268 PHE A O 1
ATOM 2127 N N . GLU A 1 269 ? 6.818 1.052 -21.080 1.00 96.06 269 GLU A N 1
ATOM 2128 C CA . GLU A 1 269 ? 7.005 2.446 -21.509 1.00 96.06 269 GLU A CA 1
ATOM 2129 C C . GLU A 1 269 ? 7.983 3.185 -20.599 1.00 96.06 269 GLU A C 1
ATOM 2131 O O . GLU A 1 269 ? 8.671 4.110 -21.040 1.00 96.06 269 GLU A O 1
ATOM 2136 N N . HIS A 1 270 ? 8.052 2.782 -19.326 1.00 95.69 270 HIS A N 1
ATOM 2137 C CA . HIS A 1 270 ? 8.890 3.435 -18.327 1.00 95.69 270 HIS A CA 1
ATOM 2138 C C . HIS A 1 270 ? 9.804 2.440 -17.634 1.00 95.69 270 HIS A C 1
ATOM 2140 O O . HIS A 1 270 ? 9.385 1.355 -17.228 1.00 95.69 270 HIS A O 1
ATOM 2146 N N . VAL A 1 271 ? 11.058 2.853 -17.461 1.00 96.31 271 VAL A N 1
ATOM 2147 C CA . VAL A 1 271 ? 12.061 2.160 -16.655 1.00 96.31 271 VAL A CA 1
ATOM 2148 C C . VAL A 1 271 ? 12.834 3.212 -15.870 1.00 96.31 271 VAL A C 1
ATOM 2150 O O . VAL A 1 271 ? 13.425 4.107 -16.472 1.00 96.31 271 VAL A O 1
ATOM 2153 N N . PHE A 1 272 ? 12.828 3.111 -14.546 1.00 97.56 272 PHE A N 1
ATOM 2154 C CA . PHE A 1 272 ? 13.532 4.035 -13.653 1.00 97.56 272 PHE A CA 1
ATOM 2155 C C . PHE A 1 272 ? 13.996 3.321 -12.378 1.00 97.56 272 PHE A C 1
ATOM 2157 O O . PHE A 1 272 ? 13.718 2.132 -12.183 1.00 97.56 272 PHE A O 1
ATOM 2164 N N . THR A 1 273 ? 14.743 4.032 -11.538 1.00 98.19 273 THR A N 1
ATOM 2165 C CA . THR A 1 273 ? 15.211 3.558 -10.233 1.00 98.19 273 THR A CA 1
ATOM 2166 C C . THR A 1 273 ? 14.608 4.373 -9.092 1.00 98.19 273 THR A C 1
ATOM 2168 O O . THR A 1 273 ? 14.145 5.493 -9.295 1.00 98.19 273 THR A O 1
ATOM 2171 N N . SER A 1 274 ? 14.541 3.773 -7.908 1.00 98.19 274 SER A N 1
ATOM 2172 C CA . SER A 1 274 ? 14.024 4.365 -6.671 1.00 98.19 274 SER A CA 1
ATOM 2173 C C . SER A 1 274 ? 14.790 3.781 -5.481 1.00 98.19 274 SER A C 1
ATOM 2175 O O . SER A 1 274 ? 15.421 2.720 -5.588 1.00 98.19 274 SER A O 1
ATOM 2177 N N . ASP A 1 275 ? 14.793 4.511 -4.371 1.00 97.75 275 ASP A N 1
ATOM 2178 C CA . ASP A 1 275 ? 15.372 4.090 -3.100 1.00 97.75 275 ASP A CA 1
ATOM 2179 C C . ASP A 1 275 ? 14.394 3.183 -2.321 1.00 97.75 275 ASP A C 1
ATOM 2181 O O . ASP A 1 275 ? 13.709 2.341 -2.907 1.00 97.75 275 ASP A O 1
ATOM 2185 N N . SER A 1 276 ? 14.368 3.266 -0.986 1.00 97.00 276 SER A N 1
ATOM 2186 C CA . SER A 1 276 ? 13.457 2.482 -0.141 1.00 97.00 276 SER A CA 1
ATOM 2187 C C . SER A 1 276 ? 11.993 2.919 -0.216 1.00 97.00 276 SER A C 1
ATOM 2189 O O . SER A 1 276 ? 11.127 2.187 0.272 1.00 97.00 276 SER A O 1
ATOM 2191 N N . GLU A 1 277 ? 11.695 4.073 -0.808 1.00 97.56 277 GLU A N 1
ATOM 2192 C CA . GLU A 1 277 ? 10.339 4.584 -0.940 1.00 97.56 277 GLU A CA 1
ATOM 2193 C C . GLU A 1 277 ? 10.058 5.052 -2.374 1.00 97.56 277 GLU A C 1
ATOM 2195 O O . GLU A 1 277 ? 10.856 5.725 -3.016 1.00 97.56 277 GLU A O 1
ATOM 2200 N N . LEU A 1 278 ? 8.887 4.683 -2.892 1.00 98.00 278 LEU A N 1
ATOM 2201 C CA . LEU A 1 278 ? 8.348 5.236 -4.126 1.00 98.00 278 LEU A CA 1
ATOM 2202 C C . LEU A 1 278 ? 6.995 5.865 -3.830 1.00 98.00 278 LEU A C 1
ATOM 2204 O O . LEU A 1 278 ? 5.997 5.170 -3.618 1.00 98.00 278 LEU A O 1
ATOM 2208 N N . THR A 1 279 ? 6.959 7.187 -3.841 1.00 97.81 279 THR A N 1
ATOM 2209 C CA . THR A 1 279 ? 5.738 7.965 -3.645 1.00 97.81 279 THR A CA 1
ATOM 2210 C C . THR A 1 279 ? 4.984 8.164 -4.957 1.00 97.81 279 THR A C 1
ATOM 2212 O O . THR A 1 279 ? 5.537 8.086 -6.059 1.00 97.81 279 THR A O 1
ATOM 2215 N N . GLN A 1 280 ? 3.703 8.518 -4.852 1.00 96.94 280 GLN A N 1
ATOM 2216 C CA . GLN A 1 280 ? 2.897 8.908 -6.008 1.00 96.94 280 GLN A CA 1
ATOM 2217 C C . GLN A 1 280 ? 3.539 10.047 -6.819 1.00 96.94 280 GLN A C 1
ATOM 2219 O O . GLN A 1 280 ? 3.511 10.015 -8.046 1.00 96.94 280 GLN A O 1
ATOM 2224 N N . SER A 1 281 ? 4.100 11.065 -6.162 1.00 96.25 281 SER A N 1
ATOM 2225 C CA . SER A 1 281 ? 4.709 12.215 -6.845 1.00 96.25 281 SER A CA 1
ATOM 2226 C C . SER A 1 281 ? 5.919 11.827 -7.690 1.00 96.25 281 SER A C 1
ATOM 2228 O O . SER A 1 281 ? 6.051 12.296 -8.821 1.00 96.25 281 SER A O 1
ATOM 2230 N N . GLU A 1 282 ? 6.781 10.956 -7.169 1.00 96.69 282 GLU A N 1
ATOM 2231 C CA . GLU A 1 282 ? 7.943 10.448 -7.906 1.00 96.69 282 GLU A CA 1
ATOM 2232 C C . GLU A 1 282 ? 7.487 9.587 -9.077 1.00 96.69 282 GLU A C 1
ATOM 2234 O O . GLU A 1 282 ? 7.902 9.814 -10.211 1.00 96.69 282 GLU A O 1
ATOM 2239 N N . PHE A 1 283 ? 6.543 8.677 -8.828 1.00 97.12 283 PHE A N 1
ATOM 2240 C CA . PHE A 1 283 ? 5.955 7.842 -9.868 1.00 97.12 283 PHE A CA 1
ATOM 2241 C C . PHE A 1 283 ? 5.371 8.673 -11.018 1.00 97.12 283 PHE A C 1
ATOM 2243 O O . PHE A 1 283 ? 5.650 8.398 -12.185 1.00 97.12 283 PHE A O 1
ATOM 2250 N N . LEU A 1 284 ? 4.601 9.722 -10.711 1.00 95.75 284 LEU A N 1
ATOM 2251 C CA . LEU A 1 284 ? 4.046 10.631 -11.719 1.00 95.75 284 LEU A CA 1
ATOM 2252 C C . LEU A 1 284 ? 5.132 11.415 -12.461 1.00 95.75 284 LEU A C 1
ATOM 2254 O O . LEU A 1 284 ? 4.988 11.669 -13.654 1.00 95.75 284 LEU A O 1
ATOM 2258 N N . THR A 1 285 ? 6.227 11.777 -11.793 1.00 95.31 285 THR A N 1
ATOM 2259 C CA . THR A 1 285 ? 7.363 12.444 -12.444 1.00 95.31 285 THR A CA 1
ATOM 2260 C C . THR A 1 285 ? 7.976 11.529 -13.506 1.00 95.31 285 THR A C 1
ATOM 2262 O O . THR A 1 285 ? 8.056 11.909 -14.671 1.00 95.31 285 THR A O 1
ATOM 2265 N N . PHE A 1 286 ? 8.284 10.277 -13.158 1.00 95.31 286 PHE A N 1
ATOM 2266 C CA . PHE A 1 286 ? 8.873 9.324 -14.105 1.00 95.31 286 PHE A CA 1
ATOM 2267 C C . PHE A 1 286 ? 7.920 8.882 -15.225 1.00 95.31 286 PHE A C 1
ATOM 2269 O O . PHE A 1 286 ? 8.358 8.592 -16.343 1.00 95.31 286 PHE A O 1
ATOM 2276 N N . THR A 1 287 ? 6.616 8.823 -14.944 1.00 94.06 287 THR A N 1
ATOM 2277 C CA . THR A 1 287 ? 5.613 8.382 -15.926 1.00 94.06 287 THR A CA 1
ATOM 2278 C C . THR A 1 287 ? 5.098 9.504 -16.829 1.00 94.06 287 THR A C 1
ATOM 2280 O O . THR A 1 287 ? 4.712 9.248 -17.962 1.00 94.06 287 THR A O 1
ATOM 2283 N N . SER A 1 288 ? 5.165 10.767 -16.408 1.00 90.38 288 SER A N 1
ATOM 2284 C CA . SER A 1 288 ? 4.773 11.898 -17.268 1.00 90.38 288 SER A CA 1
ATOM 2285 C C . SER A 1 288 ? 5.875 12.348 -18.236 1.00 90.38 288 SER A C 1
ATOM 2287 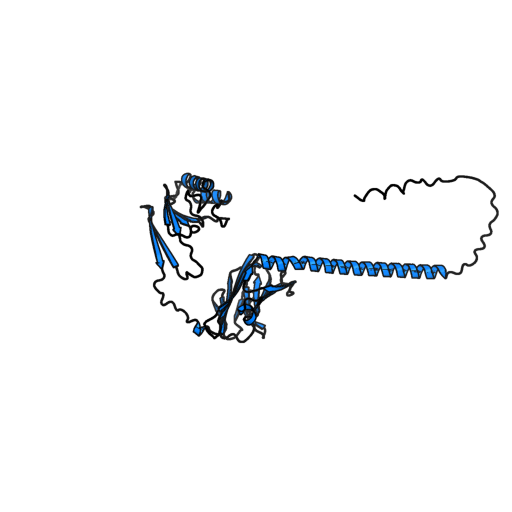O O . SER A 1 288 ? 5.576 12.884 -19.305 1.00 90.38 288 SER A O 1
ATOM 2289 N N . GLU A 1 289 ? 7.152 12.115 -17.916 1.00 75.19 289 GLU A N 1
ATOM 2290 C CA . GLU A 1 289 ? 8.271 12.566 -18.756 1.00 75.19 289 GLU A CA 1
ATOM 2291 C C . GLU A 1 289 ? 8.394 11.807 -20.091 1.00 75.19 289 GLU A C 1
ATOM 2293 O O . GLU A 1 289 ? 8.855 12.381 -21.086 1.00 75.19 289 GLU A O 1
ATOM 2298 N N . SER A 1 290 ? 7.961 10.541 -20.169 1.00 63.59 290 SER A N 1
ATOM 2299 C CA . SER A 1 290 ? 8.160 9.737 -21.390 1.00 63.59 290 SER A CA 1
ATOM 2300 C C . SER A 1 290 ? 7.221 10.126 -22.537 1.00 63.59 290 SER A C 1
ATOM 2302 O O . SER A 1 290 ? 7.643 10.052 -23.699 1.00 63.59 290 SER A O 1
ATOM 2304 N N . GLU A 1 291 ? 6.017 10.641 -22.247 1.00 66.44 291 GLU A N 1
ATOM 2305 C CA . GLU A 1 291 ? 5.059 11.074 -23.277 1.00 66.44 291 GLU A CA 1
ATOM 2306 C C . GLU A 1 291 ? 5.663 12.146 -24.198 1.00 66.44 291 GLU A C 1
ATOM 2308 O O . GLU A 1 291 ? 5.426 12.169 -25.412 1.00 66.44 291 GLU A O 1
ATOM 2313 N N . PHE A 1 292 ? 6.534 12.998 -23.653 1.00 62.66 292 PHE A N 1
ATOM 2314 C CA . PHE A 1 292 ? 7.229 14.012 -24.436 1.00 62.66 292 PHE A CA 1
ATOM 2315 C C . PHE A 1 292 ? 8.251 13.408 -25.404 1.00 62.66 292 PHE A C 1
ATOM 2317 O O . PHE A 1 292 ? 8.382 13.886 -26.533 1.00 62.66 292 PHE A O 1
ATOM 2324 N N . SER A 1 293 ? 8.958 12.347 -25.013 1.00 63.69 293 SER A N 1
ATOM 2325 C CA . SER A 1 293 ? 9.997 11.730 -25.847 1.00 63.69 293 SER A CA 1
ATOM 2326 C C . SER A 1 293 ? 9.417 11.037 -27.088 1.00 63.69 293 SER A C 1
ATOM 2328 O O . SER A 1 293 ? 9.933 11.217 -28.197 1.00 63.69 293 SER A O 1
ATOM 2330 N N . ALA A 1 294 ? 8.286 10.342 -26.939 1.00 65.00 294 ALA A N 1
ATOM 2331 C CA . ALA A 1 294 ? 7.594 9.678 -28.040 1.00 65.00 294 ALA A CA 1
ATOM 2332 C C . ALA A 1 294 ? 7.092 10.688 -29.087 1.00 65.00 294 ALA A C 1
ATOM 2334 O O . ALA A 1 294 ? 7.226 10.468 -30.295 1.00 65.00 294 ALA A O 1
ATOM 2335 N N . LEU A 1 295 ? 6.589 11.846 -28.643 1.00 72.25 295 LEU A N 1
ATOM 2336 C CA . LEU A 1 295 ? 6.177 12.929 -29.538 1.00 72.25 295 LEU A CA 1
ATOM 2337 C C . LEU A 1 295 ? 7.352 13.490 -30.349 1.00 72.25 295 LEU A C 1
ATOM 2339 O O . LEU A 1 295 ? 7.205 13.710 -31.554 1.00 72.25 295 LEU A O 1
ATOM 2343 N N . TRP A 1 296 ? 8.525 13.677 -29.738 1.00 75.06 296 TRP A N 1
ATOM 2344 C CA . TRP A 1 296 ? 9.715 14.158 -30.448 1.00 75.06 296 TRP A CA 1
ATOM 2345 C C . TRP A 1 296 ? 10.263 13.142 -31.452 1.00 75.06 296 TRP A C 1
ATOM 2347 O O . TRP A 1 296 ? 10.661 13.536 -32.549 1.00 75.06 296 TRP A O 1
ATOM 2357 N N . ILE A 1 297 ? 10.238 11.845 -31.130 1.00 76.00 297 ILE A N 1
ATOM 2358 C CA . ILE A 1 297 ? 10.646 10.779 -32.060 1.00 76.00 297 ILE A CA 1
ATOM 2359 C C . ILE A 1 297 ? 9.690 10.721 -33.263 1.00 76.00 297 ILE A C 1
ATOM 2361 O O . ILE A 1 297 ? 10.135 10.657 -34.415 1.00 76.00 297 ILE A O 1
ATOM 2365 N N . ASN A 1 298 ? 8.380 10.825 -33.027 1.00 79.31 298 ASN A N 1
ATOM 2366 C CA . ASN A 1 298 ? 7.378 10.885 -34.093 1.00 79.31 298 ASN A CA 1
ATOM 2367 C C . ASN A 1 298 ? 7.521 12.157 -34.951 1.00 79.31 298 ASN A C 1
ATOM 2369 O O . ASN A 1 298 ? 7.471 12.099 -36.180 1.00 79.31 298 ASN A O 1
ATOM 2373 N N . LEU A 1 299 ? 7.792 13.311 -34.340 1.00 82.81 299 LEU A N 1
ATOM 2374 C CA . LEU A 1 299 ? 8.103 14.542 -35.073 1.00 82.81 299 LEU A CA 1
ATOM 2375 C C . LEU A 1 299 ? 9.371 14.401 -35.924 1.00 82.81 299 LEU A C 1
ATOM 2377 O O . LEU A 1 299 ? 9.379 14.798 -37.090 1.00 82.81 299 LEU A O 1
ATOM 2381 N N . LEU A 1 300 ? 10.433 13.810 -35.374 1.00 89.06 300 LEU A N 1
ATOM 2382 C CA . LEU A 1 300 ? 11.697 13.619 -36.079 1.00 89.06 300 LEU A CA 1
ATOM 2383 C C . LEU A 1 300 ? 11.540 12.677 -37.279 1.00 89.06 300 LEU A C 1
ATOM 2385 O O . LEU A 1 300 ? 12.045 12.972 -38.363 1.00 89.06 300 LEU A O 1
ATOM 2389 N N . THR A 1 301 ? 10.802 11.576 -37.126 1.00 87.00 301 THR A N 1
ATOM 2390 C CA . THR A 1 301 ? 10.526 10.637 -38.227 1.00 87.00 301 THR A CA 1
ATOM 2391 C C . THR A 1 301 ? 9.694 11.282 -39.337 1.00 87.00 301 THR A C 1
ATOM 2393 O O . THR A 1 301 ? 10.037 11.133 -40.514 1.00 87.00 301 THR A O 1
ATOM 2396 N N . ILE A 1 302 ? 8.677 12.084 -38.996 1.00 93.81 302 ILE A N 1
ATOM 2397 C CA . ILE A 1 302 ? 7.906 12.875 -39.972 1.00 93.81 302 ILE A CA 1
ATOM 2398 C C . ILE A 1 302 ? 8.813 13.870 -40.714 1.00 93.81 302 ILE A C 1
ATOM 2400 O O . ILE A 1 302 ? 8.738 13.980 -41.942 1.00 93.81 302 ILE A O 1
ATOM 2404 N N . LEU A 1 303 ? 9.705 14.569 -40.005 1.00 94.38 303 LEU A N 1
ATOM 2405 C CA . LEU A 1 303 ? 10.646 15.515 -40.614 1.00 94.38 303 LEU A CA 1
ATOM 2406 C C . LEU A 1 303 ? 11.630 14.825 -41.572 1.00 94.38 303 LEU A C 1
ATOM 2408 O O . LEU A 1 303 ? 11.876 15.340 -42.666 1.00 94.38 303 LEU A O 1
ATOM 2412 N N . ILE A 1 304 ? 12.149 13.647 -41.211 1.00 94.56 304 ILE A N 1
ATOM 2413 C CA . ILE A 1 304 ? 13.027 12.845 -42.079 1.00 94.56 304 ILE A CA 1
ATOM 2414 C C . ILE A 1 304 ? 12.277 12.400 -43.343 1.00 94.56 304 ILE A C 1
ATOM 2416 O O . ILE A 1 304 ? 12.805 12.532 -44.452 1.00 94.56 304 ILE A O 1
ATOM 2420 N N . ALA A 1 305 ? 11.033 11.932 -43.206 1.00 94.38 305 ALA A N 1
ATOM 2421 C CA . ALA A 1 305 ? 10.205 11.540 -44.344 1.00 94.38 305 ALA A CA 1
ATOM 2422 C C . ALA A 1 305 ? 9.929 12.725 -45.290 1.00 94.38 305 ALA A C 1
ATOM 2424 O O . ALA A 1 305 ? 10.085 12.599 -46.508 1.00 94.38 305 ALA A O 1
ATOM 2425 N N . LEU A 1 306 ? 9.599 13.904 -44.749 1.00 96.69 306 LEU A N 1
ATOM 2426 C CA . LEU A 1 306 ? 9.409 15.130 -45.535 1.00 96.69 306 LEU A CA 1
ATOM 2427 C C . LEU A 1 306 ? 10.690 15.549 -46.269 1.00 96.69 306 LEU A C 1
ATOM 2429 O O . LEU A 1 306 ? 10.642 15.877 -47.458 1.00 96.69 306 LEU A O 1
ATOM 2433 N N . ALA A 1 307 ? 11.846 15.490 -45.602 1.00 94.94 307 ALA A N 1
ATOM 2434 C CA . ALA A 1 307 ? 13.134 15.789 -46.223 1.00 94.94 307 ALA A CA 1
ATOM 2435 C C . ALA A 1 307 ? 13.440 14.832 -47.390 1.00 94.94 307 ALA A C 1
ATOM 2437 O O . ALA A 1 307 ? 13.866 15.278 -48.460 1.00 94.94 307 ALA A O 1
ATOM 2438 N N . ALA A 1 308 ? 13.153 13.535 -47.235 1.00 95.44 308 ALA A N 1
ATOM 2439 C CA . ALA A 1 308 ? 13.315 12.549 -48.302 1.00 95.44 308 ALA A CA 1
ATOM 2440 C C . ALA A 1 308 ? 12.426 12.861 -49.521 1.00 95.44 308 ALA A C 1
ATOM 2442 O O . ALA A 1 308 ? 12.905 12.836 -50.659 1.00 95.44 308 ALA A O 1
ATOM 2443 N N . VAL A 1 309 ? 11.162 13.242 -49.303 1.00 96.94 309 VAL A N 1
ATOM 2444 C CA . VAL A 1 309 ? 10.240 13.658 -50.378 1.00 96.94 309 VAL A CA 1
ATOM 2445 C C . VAL A 1 309 ? 10.754 14.905 -51.104 1.00 96.94 309 VAL A C 1
ATOM 2447 O O . VAL A 1 309 ? 10.721 14.960 -52.338 1.00 96.94 309 VAL A O 1
ATOM 2450 N N . ILE A 1 310 ? 11.288 15.891 -50.378 1.00 96.69 310 ILE A N 1
ATOM 2451 C CA . ILE A 1 310 ? 11.880 17.098 -50.974 1.00 96.69 310 ILE A CA 1
ATOM 2452 C C . ILE A 1 310 ? 13.084 16.732 -51.855 1.00 96.69 310 ILE A C 1
ATOM 2454 O O . ILE A 1 310 ? 13.166 17.181 -53.001 1.00 96.69 310 ILE A O 1
ATOM 2458 N N . VAL A 1 311 ? 13.989 15.873 -51.375 1.00 96.75 311 VAL A N 1
ATOM 2459 C CA . VAL A 1 311 ? 15.164 15.419 -52.144 1.00 96.75 311 VAL A CA 1
ATOM 2460 C C . VAL A 1 311 ? 14.749 14.661 -53.409 1.00 96.75 311 VAL A C 1
ATOM 2462 O O . VAL A 1 311 ? 15.290 14.922 -54.492 1.00 96.75 311 VAL A O 1
ATOM 2465 N N . LEU A 1 312 ? 13.758 13.770 -53.313 1.00 96.50 312 LEU A N 1
ATOM 2466 C CA . LEU A 1 312 ? 13.196 13.052 -54.464 1.00 96.50 312 LEU A CA 1
ATOM 2467 C C . LEU A 1 312 ? 12.557 14.011 -55.480 1.00 96.50 312 LEU A C 1
ATOM 2469 O O . LEU A 1 312 ? 12.758 13.876 -56.688 1.00 96.50 312 LEU A O 1
ATOM 2473 N N . THR A 1 313 ? 11.860 15.041 -55.004 1.00 95.94 313 THR A N 1
ATOM 2474 C CA . THR A 1 313 ? 11.244 16.060 -55.863 1.00 95.94 313 THR A CA 1
ATOM 2475 C C . THR A 1 313 ? 12.304 16.894 -56.588 1.00 95.94 313 THR A C 1
ATOM 2477 O O . THR A 1 313 ? 12.229 17.079 -57.805 1.00 95.94 313 THR A O 1
ATOM 2480 N N . ILE A 1 314 ? 13.348 17.347 -55.883 1.00 95.31 314 ILE A N 1
ATOM 2481 C CA . ILE A 1 314 ? 14.461 18.110 -56.473 1.00 95.31 314 ILE A CA 1
ATOM 2482 C C . ILE A 1 314 ? 15.208 17.269 -57.515 1.00 95.31 314 ILE A C 1
ATOM 2484 O O . ILE A 1 314 ? 15.520 17.756 -58.606 1.00 95.31 314 ILE A O 1
ATOM 2488 N N . THR A 1 315 ? 15.494 16.001 -57.213 1.00 93.25 315 THR A N 1
ATOM 2489 C CA . THR A 1 315 ? 16.170 15.097 -58.156 1.00 93.25 315 THR A CA 1
ATOM 2490 C C . THR A 1 315 ? 15.313 14.807 -59.388 1.00 93.25 315 THR A C 1
ATOM 2492 O O . THR A 1 315 ? 15.844 14.813 -60.502 1.00 93.25 315 THR A O 1
ATOM 2495 N N . PHE A 1 316 ? 13.995 14.650 -59.235 1.00 93.00 316 PHE A N 1
ATOM 2496 C CA . PHE A 1 316 ? 13.062 14.524 -60.356 1.00 93.00 316 PHE A CA 1
ATOM 2497 C C . PHE A 1 316 ? 13.037 15.783 -61.239 1.00 93.00 316 PHE A C 1
ATOM 2499 O O . PHE A 1 316 ? 13.169 15.680 -62.462 1.00 93.00 316 PHE A O 1
ATOM 2506 N N . ILE A 1 317 ? 12.963 16.980 -60.641 1.00 91.69 317 ILE A N 1
ATOM 2507 C CA . ILE A 1 317 ? 13.016 18.260 -61.370 1.00 91.69 317 ILE A CA 1
ATOM 2508 C C . ILE A 1 317 ? 14.334 18.391 -62.144 1.00 91.69 317 ILE A C 1
ATOM 2510 O O . ILE A 1 317 ? 14.317 18.718 -63.333 1.00 91.69 317 ILE A O 1
ATOM 2514 N N . ARG A 1 318 ? 15.476 18.076 -61.517 1.00 90.94 318 ARG A N 1
ATOM 2515 C CA . ARG A 1 318 ? 16.795 18.107 -62.175 1.00 90.94 318 ARG A CA 1
ATOM 2516 C C . ARG A 1 318 ? 16.886 17.119 -63.339 1.00 90.94 318 ARG A C 1
ATOM 2518 O O . ARG A 1 318 ? 17.410 17.473 -64.396 1.00 90.94 318 ARG A O 1
ATOM 2525 N N . ARG A 1 319 ? 16.346 15.902 -63.189 1.00 90.88 319 ARG A N 1
ATOM 2526 C CA . ARG A 1 319 ? 16.266 14.922 -64.288 1.00 90.88 319 ARG A CA 1
ATOM 2527 C C . ARG A 1 319 ? 15.427 15.460 -65.449 1.00 90.88 319 ARG A C 1
ATOM 2529 O O . ARG A 1 319 ? 15.880 15.400 -66.590 1.00 90.88 319 ARG A O 1
ATOM 2536 N N . LYS A 1 320 ? 14.264 16.056 -65.169 1.00 89.25 320 LYS A N 1
ATOM 2537 C CA . LYS A 1 320 ? 13.390 16.652 -66.194 1.00 89.25 320 LYS A CA 1
ATOM 2538 C C . LYS A 1 320 ? 14.058 17.826 -66.921 1.00 89.25 320 LYS A C 1
ATOM 2540 O O . LYS A 1 320 ? 13.974 17.911 -68.143 1.00 89.25 320 LYS A O 1
ATOM 2545 N N . GLN A 1 321 ? 14.771 18.696 -66.200 1.00 86.94 321 GLN A N 1
ATOM 2546 C CA . GLN A 1 321 ? 15.533 19.799 -66.802 1.00 86.94 321 GLN A CA 1
ATOM 2547 C C . GLN A 1 321 ? 16.648 19.297 -67.729 1.00 86.94 321 GLN A C 1
ATOM 2549 O O . GLN A 1 321 ? 16.823 19.854 -68.809 1.00 86.94 321 GLN A O 1
ATOM 2554 N N . LYS A 1 322 ? 17.355 18.221 -67.354 1.00 83.69 322 LYS A N 1
ATOM 2555 C CA . LYS A 1 322 ? 18.417 17.625 -68.182 1.00 83.69 322 LYS A CA 1
ATOM 2556 C C . LYS A 1 322 ? 17.878 16.994 -69.473 1.00 83.69 322 LYS A C 1
ATOM 2558 O O . LYS A 1 322 ? 18.504 17.117 -70.518 1.00 83.69 322 LYS A O 1
ATOM 2563 N N . VAL A 1 323 ? 16.701 16.366 -69.420 1.00 81.50 323 VAL A N 1
ATOM 2564 C CA . VAL A 1 323 ? 16.028 15.839 -70.622 1.00 81.50 323 VAL A CA 1
ATOM 2565 C C . VAL A 1 323 ? 15.598 16.984 -71.546 1.00 81.50 323 VAL A C 1
ATOM 2567 O O . VAL A 1 323 ? 15.863 16.935 -72.746 1.00 81.50 323 VAL A O 1
ATOM 2570 N N . ASN A 1 324 ? 15.039 18.065 -70.994 1.00 72.00 324 ASN A N 1
ATOM 2571 C CA . ASN A 1 324 ? 14.632 19.225 -71.790 1.00 72.00 324 ASN A CA 1
ATOM 2572 C C . ASN A 1 324 ? 15.813 20.019 -72.374 1.00 72.00 324 ASN A C 1
ATOM 2574 O O . ASN A 1 324 ? 15.668 20.585 -73.453 1.00 72.00 324 ASN A O 1
ATOM 2578 N N . SER A 1 325 ? 16.980 20.048 -71.720 1.00 67.94 325 SER A N 1
ATOM 2579 C CA . SER A 1 325 ? 18.179 20.694 -72.277 1.00 67.94 325 SER A CA 1
ATOM 2580 C C . SER A 1 325 ? 18.892 19.854 -73.344 1.00 67.94 325 SER A C 1
ATOM 2582 O O . SER A 1 325 ? 19.669 20.404 -74.121 1.00 67.94 325 SER A O 1
ATOM 2584 N N . SER A 1 326 ? 18.609 18.547 -73.418 1.00 61.41 326 SER A N 1
ATOM 2585 C CA . SER A 1 326 ? 19.117 17.645 -74.465 1.00 61.41 326 SER A CA 1
ATOM 2586 C C . SER A 1 326 ? 18.236 17.546 -75.711 1.00 61.41 326 SER A C 1
ATOM 2588 O O . SER A 1 326 ? 18.630 16.890 -76.675 1.00 61.41 326 SER A O 1
ATOM 2590 N N . LEU A 1 327 ? 17.068 18.197 -75.732 1.00 55.44 327 LEU A N 1
ATOM 2591 C CA . LEU A 1 327 ? 16.319 18.345 -76.973 1.00 55.44 327 LEU A CA 1
ATOM 2592 C C . LEU A 1 327 ? 17.155 19.223 -77.910 1.00 55.44 327 LEU A C 1
ATOM 2594 O O . LEU A 1 327 ? 17.413 20.386 -77.582 1.00 55.44 327 LEU A O 1
ATOM 2598 N N . PRO A 1 328 ? 17.618 18.694 -79.058 1.00 54.59 328 PRO A N 1
ATOM 2599 C CA . PRO A 1 328 ? 18.344 19.503 -80.011 1.00 54.59 328 PRO A CA 1
ATOM 2600 C C . PRO A 1 328 ? 17.407 20.635 -80.401 1.00 54.59 328 PRO A C 1
ATOM 2602 O O . PRO A 1 328 ? 16.301 20.390 -80.889 1.00 54.59 328 PRO A O 1
ATOM 2605 N N . TRP A 1 329 ? 17.852 21.870 -80.189 1.00 49.56 329 TRP A N 1
ATOM 2606 C CA . TRP A 1 329 ? 17.296 23.038 -80.848 1.00 49.56 329 TRP A CA 1
ATOM 2607 C C . TRP A 1 329 ? 17.447 22.812 -82.357 1.00 49.56 329 TRP A C 1
ATOM 2609 O O . TRP A 1 329 ? 18.361 23.328 -83.000 1.00 49.56 329 TRP A O 1
ATOM 2619 N N . ARG A 1 330 ? 16.564 22.002 -82.957 1.00 46.56 330 ARG A N 1
ATOM 2620 C CA . ARG A 1 330 ? 16.268 22.096 -84.376 1.00 46.56 330 ARG A CA 1
ATOM 2621 C C . ARG A 1 330 ? 15.881 23.547 -84.543 1.00 46.56 330 ARG A C 1
ATOM 2623 O O . ARG A 1 330 ? 14.873 23.978 -83.993 1.00 46.56 330 ARG A O 1
ATOM 2630 N N . LYS A 1 331 ? 16.746 24.289 -85.234 1.00 53.38 331 LYS A N 1
ATOM 2631 C CA . LYS A 1 331 ? 16.497 25.633 -85.738 1.00 53.38 331 LYS A CA 1
ATOM 2632 C C . LYS A 1 331 ? 15.093 25.647 -86.339 1.00 53.38 331 LYS A C 1
ATOM 2634 O O . LYS A 1 331 ? 14.921 25.324 -87.512 1.00 53.38 331 LYS A O 1
ATOM 2639 N N . LEU A 1 332 ? 14.089 26.018 -85.550 1.00 48.06 332 LEU A N 1
ATOM 2640 C CA . LEU A 1 332 ? 12.844 26.511 -86.093 1.00 48.06 332 LEU A CA 1
ATOM 2641 C C . LEU A 1 332 ? 13.231 27.862 -86.681 1.00 48.06 332 LEU A C 1
ATOM 2643 O O . LEU A 1 332 ? 13.326 28.875 -85.993 1.00 48.06 332 LEU A O 1
ATOM 2647 N N . ARG A 1 333 ? 13.573 27.831 -87.970 1.00 44.47 333 ARG A N 1
ATOM 2648 C CA . ARG A 1 333 ? 13.599 29.003 -88.834 1.00 44.47 333 ARG A CA 1
ATOM 2649 C C . ARG A 1 333 ? 12.155 29.499 -88.875 1.00 44.47 333 ARG A C 1
ATOM 2651 O O . ARG A 1 333 ? 11.390 29.141 -89.762 1.00 44.47 333 ARG A O 1
ATOM 2658 N N . ILE A 1 334 ? 11.757 30.270 -87.870 1.00 47.16 334 ILE A N 1
ATOM 2659 C CA . ILE A 1 334 ? 10.564 31.095 -87.973 1.00 47.16 334 ILE A CA 1
ATOM 2660 C C . ILE A 1 334 ? 10.951 32.185 -88.968 1.00 47.16 334 ILE A C 1
ATOM 2662 O O . ILE A 1 334 ? 11.715 33.098 -88.661 1.00 47.16 334 ILE A O 1
ATOM 2666 N N . SER A 1 335 ? 10.502 32.004 -90.207 1.00 46.69 335 SER A N 1
ATOM 2667 C CA . SER A 1 335 ? 10.419 33.071 -91.192 1.00 46.69 335 SER A CA 1
ATOM 2668 C C . SER A 1 335 ? 9.560 34.176 -90.585 1.00 46.69 335 SER A C 1
ATOM 2670 O O . SER A 1 335 ? 8.342 34.045 -90.479 1.00 46.69 335 SER A O 1
ATOM 2672 N N . VAL A 1 336 ? 10.210 35.241 -90.122 1.00 40.94 336 VAL A N 1
ATOM 2673 C CA . VAL A 1 336 ? 9.537 36.472 -89.720 1.00 40.94 336 VAL A CA 1
ATOM 2674 C C . VAL A 1 336 ? 9.130 37.176 -91.009 1.00 40.94 336 VAL A C 1
ATOM 2676 O O . VAL A 1 336 ? 9.887 37.963 -91.575 1.00 40.94 336 VAL A O 1
ATOM 2679 N N . SER A 1 337 ? 7.931 36.875 -91.505 1.00 44.94 337 SER A N 1
ATOM 2680 C CA . SER A 1 337 ? 7.267 37.773 -92.439 1.00 44.94 337 SER A CA 1
ATOM 2681 C C . SER A 1 337 ? 6.958 39.068 -91.696 1.00 44.94 337 SER A C 1
ATOM 2683 O O . SER A 1 337 ? 6.218 39.091 -90.713 1.00 44.94 337 SER A O 1
ATOM 2685 N N . ARG A 1 338 ? 7.586 40.135 -92.178 1.00 45.56 338 ARG A N 1
ATOM 2686 C CA . ARG A 1 338 ? 7.419 41.534 -91.796 1.00 45.56 338 ARG A CA 1
ATOM 2687 C C . ARG A 1 338 ? 5.926 41.904 -91.797 1.00 45.56 338 ARG A C 1
ATOM 2689 O O . ARG A 1 338 ? 5.379 42.223 -92.845 1.00 45.56 338 ARG A O 1
ATOM 2696 N N . ILE A 1 339 ? 5.275 41.874 -90.635 1.00 43.59 339 ILE A N 1
ATOM 2697 C CA . ILE A 1 339 ? 3.982 42.535 -90.432 1.00 43.59 339 ILE A CA 1
ATOM 2698 C C . ILE A 1 339 ? 4.273 43.872 -89.763 1.00 43.59 339 ILE A C 1
ATOM 2700 O O . ILE A 1 339 ? 4.624 43.967 -88.590 1.00 43.59 339 ILE A O 1
ATOM 2704 N N . SER A 1 340 ? 4.189 44.912 -90.581 1.00 47.31 340 SER A N 1
ATOM 2705 C CA . SER A 1 340 ? 4.082 46.296 -90.161 1.00 47.31 340 SER A CA 1
ATOM 2706 C C . SER A 1 340 ? 2.807 46.507 -89.345 1.00 47.31 340 SER A C 1
ATOM 2708 O O . SER A 1 340 ? 1.720 46.194 -89.827 1.00 47.31 340 SER A O 1
ATOM 2710 N N . GLY A 1 341 ? 2.927 47.164 -88.192 1.00 42.25 341 GLY A N 1
ATOM 2711 C CA . GLY A 1 341 ? 1.869 48.054 -87.719 1.00 42.25 341 GLY A CA 1
ATOM 2712 C C . GLY A 1 341 ? 1.438 47.901 -86.262 1.00 42.25 341 GLY A C 1
ATOM 2713 O O . GLY A 1 341 ? 1.053 46.828 -85.821 1.00 42.25 341 GLY A O 1
ATOM 2714 N N . ARG A 1 342 ? 1.377 49.072 -85.612 1.00 41.25 342 ARG A N 1
ATOM 2715 C CA . ARG A 1 342 ? 0.577 49.456 -84.432 1.00 41.25 342 ARG A CA 1
ATOM 2716 C C . ARG A 1 342 ? 1.076 49.090 -83.025 1.00 41.25 342 ARG A C 1
ATOM 2718 O O . ARG A 1 342 ? 0.723 48.080 -82.441 1.00 41.25 342 ARG A O 1
ATOM 2725 N N . LEU A 1 343 ? 1.844 50.036 -82.476 1.00 42.62 343 LEU A N 1
ATOM 2726 C CA . LEU A 1 343 ? 1.449 50.952 -81.387 1.00 42.62 343 LEU A CA 1
ATOM 2727 C C . LEU A 1 343 ? 0.590 50.417 -80.207 1.00 42.62 343 LEU A C 1
ATOM 2729 O O . LEU A 1 343 ? -0.601 50.185 -80.382 1.00 42.62 343 LEU A O 1
ATOM 2733 N N . ILE A 1 344 ? 1.193 50.543 -79.001 1.00 42.94 344 ILE A N 1
ATOM 2734 C CA . ILE A 1 344 ? 0.612 50.947 -77.682 1.00 42.94 344 ILE A CA 1
ATOM 2735 C C . ILE A 1 344 ? -0.019 49.818 -76.813 1.00 42.94 344 ILE A C 1
ATOM 2737 O O . ILE A 1 344 ? -0.587 48.898 -77.390 1.00 42.94 344 ILE A O 1
ATOM 2741 N N . PRO A 1 345 ? -0.024 49.876 -75.445 1.00 51.88 345 PRO A N 1
ATOM 2742 C CA . PRO A 1 345 ? 0.668 50.757 -74.479 1.00 51.88 345 PRO A CA 1
ATOM 2743 C C . PRO A 1 345 ? 1.562 50.037 -73.442 1.00 51.88 345 PRO A C 1
ATOM 2745 O O . PRO A 1 345 ? 1.416 48.860 -73.124 1.00 51.88 345 PRO A O 1
ATOM 2748 N N . LYS A 1 346 ? 2.420 50.848 -72.811 1.00 46.75 346 LYS A N 1
ATOM 2749 C CA . LYS A 1 346 ? 3.083 50.606 -71.522 1.00 46.75 346 LYS A CA 1
ATOM 2750 C C . LYS A 1 346 ? 2.065 50.246 -70.429 1.00 46.75 346 LYS A C 1
ATOM 2752 O O . LYS A 1 346 ? 1.219 51.074 -70.102 1.00 46.75 346 LYS A O 1
ATOM 2757 N N . TYR A 1 347 ? 2.222 49.084 -69.798 1.00 42.31 347 TYR A N 1
ATOM 2758 C CA . TYR A 1 347 ? 1.617 48.809 -68.494 1.00 42.31 347 TYR A CA 1
ATOM 2759 C C . TYR A 1 347 ? 2.605 49.185 -67.385 1.00 42.31 347 TYR A C 1
ATOM 2761 O O . TYR A 1 347 ? 3.691 48.617 -67.271 1.00 42.31 347 TYR A O 1
ATOM 2769 N N . GLN A 1 348 ? 2.221 50.185 -66.589 1.00 47.22 348 GLN A N 1
ATOM 2770 C CA . GLN A 1 348 ? 2.838 50.512 -65.308 1.00 47.22 348 GLN A CA 1
ATOM 2771 C C . GLN A 1 348 ? 2.637 49.338 -64.343 1.00 47.22 348 GLN A C 1
ATOM 2773 O O . GLN A 1 348 ? 1.508 49.032 -63.965 1.00 47.22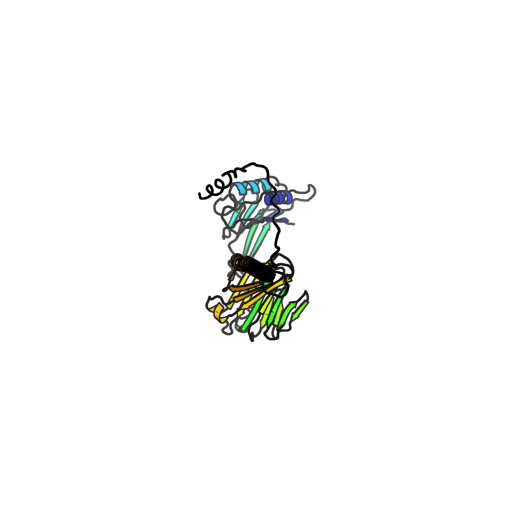 348 GLN A O 1
ATOM 2778 N N . ALA A 1 349 ? 3.728 48.710 -63.909 1.00 41.12 349 ALA A N 1
ATOM 2779 C CA . ALA A 1 349 ? 3.708 47.842 -62.742 1.00 41.12 349 ALA A CA 1
ATOM 2780 C C . ALA A 1 349 ? 3.814 48.714 -61.484 1.00 41.12 349 ALA A C 1
ATOM 2782 O O . ALA A 1 349 ? 4.817 49.384 -61.236 1.00 41.12 349 ALA A O 1
ATOM 2783 N N . SER A 1 350 ? 2.726 48.727 -60.723 1.00 46.19 350 SER A N 1
ATOM 2784 C CA . SER A 1 350 ? 2.552 49.413 -59.451 1.00 46.19 350 SER A CA 1
ATOM 2785 C C . SER A 1 350 ? 3.502 48.893 -58.369 1.00 46.19 350 SER A C 1
ATOM 2787 O O . SER A 1 350 ? 3.493 47.715 -58.015 1.00 46.19 350 SER A O 1
ATOM 2789 N N . SER A 1 351 ? 4.240 49.817 -57.765 1.00 46.69 351 SER A N 1
ATOM 2790 C CA . SER A 1 351 ? 5.122 49.685 -56.603 1.00 46.69 351 SER A CA 1
ATOM 2791 C C . SER A 1 351 ? 4.368 49.512 -55.269 1.00 46.69 351 SER A C 1
ATOM 2793 O O . SER A 1 351 ? 4.637 50.211 -54.293 1.00 46.69 351 SER A O 1
ATOM 2795 N N . ARG A 1 352 ? 3.407 48.580 -55.195 1.00 50.53 352 ARG A N 1
ATOM 2796 C CA . ARG A 1 352 ? 2.544 48.395 -54.006 1.00 50.53 352 ARG A CA 1
ATOM 2797 C C . ARG A 1 352 ? 2.705 47.085 -53.228 1.00 50.53 352 ARG A C 1
ATOM 2799 O O . ARG A 1 352 ? 1.939 46.866 -52.300 1.00 50.53 352 ARG A O 1
ATOM 2806 N N . LEU A 1 353 ? 3.732 46.275 -53.500 1.00 41.91 353 LEU A N 1
ATOM 2807 C CA . LEU A 1 353 ? 3.974 45.024 -52.755 1.00 41.91 353 LEU A CA 1
ATOM 2808 C C . LEU A 1 353 ? 5.307 44.963 -51.980 1.00 41.91 353 LEU A C 1
ATOM 2810 O O . LEU A 1 353 ? 5.734 43.889 -51.580 1.00 41.91 353 LEU A O 1
ATOM 2814 N N . LEU A 1 354 ? 5.958 46.109 -51.740 1.00 42.62 354 LEU A N 1
ATOM 2815 C CA . LEU A 1 354 ? 7.177 46.209 -50.911 1.00 42.62 354 LEU A CA 1
ATOM 2816 C C . LEU A 1 354 ? 6.958 46.941 -49.574 1.00 42.62 354 LEU A C 1
ATOM 2818 O O . LEU A 1 354 ? 7.917 47.277 -48.888 1.00 42.62 354 LEU A O 1
ATOM 2822 N N . ARG A 1 355 ? 5.700 47.173 -49.173 1.00 48.53 355 ARG A N 1
ATOM 2823 C CA . ARG A 1 355 ? 5.360 47.835 -47.897 1.00 48.53 355 ARG A CA 1
ATOM 2824 C C . ARG A 1 355 ? 4.749 46.896 -46.842 1.00 48.53 355 ARG A C 1
ATOM 2826 O O . ARG A 1 355 ? 4.375 47.367 -45.784 1.00 48.53 355 ARG A O 1
ATOM 2833 N N . PHE A 1 356 ? 4.680 45.584 -47.089 1.00 45.44 356 PHE A N 1
ATOM 2834 C CA . PHE A 1 356 ? 4.039 44.638 -46.155 1.00 45.44 356 PHE A CA 1
ATOM 2835 C C . PHE A 1 356 ? 5.012 43.755 -45.346 1.00 45.44 356 PHE A C 1
ATOM 2837 O O . PHE A 1 356 ? 4.573 42.950 -44.538 1.00 45.44 356 PHE A O 1
ATOM 2844 N N . LEU A 1 357 ? 6.333 43.907 -45.506 1.00 40.97 357 LEU A N 1
ATOM 2845 C CA . LEU A 1 357 ? 7.337 43.145 -44.735 1.00 40.97 357 LEU A CA 1
ATOM 2846 C C . LEU A 1 357 ? 8.286 44.047 -43.930 1.00 40.97 357 LEU A C 1
ATOM 2848 O O . LEU A 1 357 ? 9.472 43.758 -43.798 1.00 40.97 357 LEU A O 1
ATOM 2852 N N . ARG A 1 358 ? 7.773 45.162 -43.397 1.00 46.03 358 ARG A N 1
ATOM 2853 C CA . ARG A 1 358 ? 8.536 46.046 -42.499 1.00 46.03 358 ARG A CA 1
ATOM 2854 C C . ARG A 1 358 ? 7.746 46.519 -41.279 1.00 46.03 358 ARG A C 1
ATOM 2856 O O . ARG A 1 358 ? 7.985 47.615 -40.806 1.00 46.03 358 ARG A O 1
ATOM 2863 N N . GLU A 1 359 ? 6.827 45.698 -40.784 1.00 49.50 359 GLU A N 1
ATOM 2864 C CA . GLU A 1 359 ? 6.121 45.907 -39.512 1.00 49.50 359 GLU A CA 1
ATOM 2865 C C . GLU A 1 359 ? 5.784 44.532 -38.918 1.00 49.50 359 GLU A C 1
ATOM 2867 O O . GLU A 1 359 ? 4.682 44.022 -39.082 1.00 49.50 359 GLU A O 1
ATOM 2872 N N . ARG A 1 360 ? 6.788 43.877 -38.323 1.00 48.53 360 ARG A N 1
ATOM 2873 C CA . ARG A 1 360 ? 6.659 42.861 -37.257 1.00 48.53 360 ARG A CA 1
ATOM 2874 C C . ARG A 1 360 ? 8.062 42.474 -36.783 1.00 48.53 360 ARG A C 1
ATOM 2876 O O . ARG A 1 360 ? 8.592 41.417 -37.106 1.00 48.53 360 ARG A O 1
ATOM 2883 N N . SER A 1 361 ? 8.679 43.404 -36.066 1.00 51.44 361 SER A N 1
ATOM 2884 C CA . SER A 1 361 ? 9.815 43.150 -35.180 1.00 51.44 361 SER A CA 1
ATOM 2885 C C . SER A 1 361 ? 9.767 44.177 -34.047 1.00 51.44 361 SER A C 1
ATOM 2887 O O . SER A 1 361 ? 10.525 45.146 -34.039 1.00 51.44 361 SER A O 1
ATOM 2889 N N . THR A 1 362 ? 8.801 43.974 -33.158 1.00 51.31 362 THR A N 1
ATOM 2890 C CA . THR A 1 362 ? 8.771 44.412 -31.756 1.00 51.31 362 THR A CA 1
ATOM 2891 C C . THR A 1 362 ? 7.945 43.390 -31.011 1.00 51.31 362 THR A C 1
ATOM 2893 O O . THR A 1 362 ? 6.815 43.141 -31.502 1.00 51.31 362 THR A O 1
#

Foldseek 3Di:
DEAEEEQDWDDLALATAHDPVSLVVLLVVLDDDPPDDAHEYEYEYAFWLDQDRHFGHHNVRSVSSVVSCVVSVSHQHLEYEYERNQDADWDDDPRYIYGYHHDCPPPQPPWDWDWDADSVVSDIDIDIPPPPPPVPCPVQLLQQAQKKKKAKDDQWKKWKADPVRQIATADPNDGGDGDPQWDDDDRMIMRGRDDDWMKIKTFHQAWFFMKMKMWGHHNVSPDIQIAIEGRATAHHLKMKIWTAPSVQLVVQHQRIWIFIRRPNPPDTQFIDTDHRYHYNVNNCVRVVVSVVVVVVVVVVVVVVVVVVVVVVVVVVVVVVVVVVVPPPPPPPPPPPDDDDDDDDDDDDDDPPPPPPPPPDDD

Secondary structure (DSSP, 8-state):
-PEEEE---B-SSSEEB--HHHHHHHHHHHPPPTTS---EEEEE-SS--SS-TTSEE-HHHHHHHHHHHHHTTTSEEEEEEE-SS-S-EEEE-SSSEEEE-----TT-TT-EEEEEE-TTT--EEEEEE-----------GGGGTTEEEEEEESSSEEEEE-TT--EEEEETTEEEE-STTEEEETTEEEESS--S--EEEEE-SSSEEEEEEEEEE-TTSS-EEEEEEEEEEE-TT-EEEEEE-HHHHTTTS--EEEEEESSSSS--SEEEEE-SEE-HHHHHHHHHHHHHHHHHHHHHHHHHHHHHHHHHHHHHHHHHHHHHHTS-----------------------S-SSSSSSS---